Protein AF-A0ABD3X0C7-F1 (afdb_monomer_lite)

Radius of gyration: 82.73 Å; chains: 1; bounding box: 140×56×229 Å

Foldseek 3Di:
DDDDDDDDDDDDDDDYDDDDDDDDDDDDDDDDDDDDDDDDDDDDDDDDDDDDDDDDPPPPPVVVVVVVVVVVVVVVVVVVVVVVVVVVVVVVVVVVVVVVVVVVVVVVVVVVVVVVVVVVVVVVVVVVVVVVVVVVVVVVVVVVVVVVVVVVVVVVVVVVVVVVVVVVVVVVVVVVVVVVVVVVVVVVVVVVVVVVVVVVVVVVVVVVVVLVVQVVVQCVVCVVPVPPDRSNDCPPPVNVVVVVVCCVVPVLVVQQCCCCVPVVDDNVVSVVVVVVVVVVVVVVVVVVVVVVVLVVVQVVCVVVVHDRDDDDDPCDPPVVVVVVCCVVCVVCVVVVVVVCVVVPPD

Organism: Sinanodonta woodiana (NCBI:txid1069815)

Secondary structure (DSSP, 8-state):
-----------------------------------------------------S--SSSSSHHHHHHHHHHHHHHHHHHHHHHHHHHHHHHHHHHHHHHHHHHHHHHHHHHHHHHHHHHHHHHHHHHHHHHHHHHHHHHHHHHHHHHHHHHHHHHHHHHHHHHHHHHHHHHHHHHHHHHHHHHHHHHHHHHHHHHHHHHHHHHHHHHHHHHHHHHHHHHHHHTT-TTS--TT-TTSHHHHHHHHHHIIIIIHHHHHHHHHHTS---HHHHHHHHHHHHHHHHHHHHHHHHHHHHHHHHHHHHHTTPPPP-PPP--TTHHHHHHHHHHHHHHHHHHHHHHHHHHH--

Sequence (346 aa):
MGQGESFSMGKRTATEKGSDGVVPKTIKFKAQDAYFSTTDNKKDDTLEKSQLNSSRYARNDDERQYKESYEKKKECLETEVKQLKAENERMTTSSNKQSAGSVELTKDYKKKIQSLEEEAQQQKEEKHKLWTSSSYAHNDDERQCKQSLQKKKECLETEVKQLKAENERMTTSSNKQSAGSVELIKDYKKRIQSLEEEVQQQKEEKHKLWTRLSEFGALQLTYNNPNIADMSDANRPGNLVEQISELYDNEWTDAYEYLTRTEGLQDEETVKQLLNILHTIYILCMESTRKQTDDLRNAMLSYLGLPREVTPIQSSQTTRITSSLMTWLTQNISYFKKNLSSLFIN

pLDDT: mean 71.05, std 20.44, range [31.03, 96.31]

Structure (mmCIF, N/CA/C/O backbone):
data_AF-A0ABD3X0C7-F1
#
_entry.id   AF-A0ABD3X0C7-F1
#
loop_
_atom_site.group_PDB
_atom_site.id
_atom_site.type_symbol
_atom_site.label_atom_id
_atom_site.label_alt_id
_atom_site.label_comp_id
_atom_site.label_asym_id
_atom_site.label_entity_id
_atom_site.label_seq_id
_atom_site.pdbx_PDB_ins_code
_atom_site.Cartn_x
_atom_site.Cartn_y
_atom_site.Cartn_z
_atom_site.occupancy
_atom_site.B_iso_or_equiv
_atom_site.auth_seq_id
_atom_site.auth_comp_id
_atom_site.auth_asym_id
_atom_site.auth_atom_id
_atom_site.pdbx_PDB_model_num
ATOM 1 N N . MET A 1 1 ? -4.370 12.897 49.777 1.00 38.22 1 MET A N 1
ATOM 2 C CA . MET A 1 1 ? -5.464 13.871 49.562 1.00 38.22 1 MET A CA 1
ATOM 3 C C . MET A 1 1 ? -6.688 13.220 50.167 1.00 38.22 1 MET A C 1
ATOM 5 O O . MET A 1 1 ? -7.063 12.171 49.682 1.00 38.22 1 MET A O 1
ATOM 9 N N . GLY A 1 2 ? -7.206 13.582 51.326 1.00 40.03 2 GLY A N 1
ATOM 10 C CA . GLY A 1 2 ? -7.494 14.880 51.936 1.00 40.03 2 GLY A CA 1
ATOM 11 C C . GLY A 1 2 ? -8.763 14.570 52.748 1.00 40.03 2 GLY A C 1
ATOM 12 O O . GLY A 1 2 ? -9.688 13.997 52.191 1.00 40.03 2 GLY A O 1
ATOM 13 N N . GLN A 1 3 ? -8.670 14.552 54.074 1.00 38.00 3 GLN A N 1
ATOM 14 C CA . GLN A 1 3 ? -9.071 15.640 54.978 1.00 38.00 3 GLN A CA 1
ATOM 15 C C . GLN A 1 3 ? -10.530 15.540 55.451 1.00 38.00 3 GLN A C 1
ATOM 17 O O . GLN A 1 3 ? -11.415 15.198 54.677 1.00 38.00 3 GLN A O 1
ATOM 22 N N . GLY A 1 4 ? -10.729 15.923 56.719 1.00 35.78 4 GLY A N 1
ATOM 23 C CA . GLY A 1 4 ? -12.020 16.220 57.352 1.00 35.78 4 GLY A CA 1
ATOM 24 C C . GLY A 1 4 ? -12.555 15.031 58.141 1.00 35.78 4 GLY A C 1
ATOM 25 O O . GLY A 1 4 ? -13.241 14.194 57.576 1.00 35.78 4 GLY A O 1
ATOM 26 N N . GLU A 1 5 ? -12.183 14.775 59.397 1.00 38.09 5 GLU A N 1
ATOM 27 C CA . GLU A 1 5 ? -12.237 15.636 60.592 1.00 38.09 5 GLU A CA 1
ATOM 28 C C . GLU A 1 5 ? -13.591 16.302 60.864 1.00 38.09 5 GLU A C 1
ATOM 30 O O . GLU A 1 5 ? -14.195 16.899 59.977 1.00 38.09 5 GLU A O 1
ATOM 35 N N . SER A 1 6 ? -13.921 16.313 62.165 1.00 39.16 6 SER A N 1
ATOM 36 C CA . SER A 1 6 ? -14.857 17.199 62.875 1.00 39.16 6 SER A CA 1
ATOM 37 C C . SER A 1 6 ? -16.347 16.811 62.798 1.00 39.16 6 SER A C 1
ATOM 39 O O . SER A 1 6 ? -16.816 16.310 61.791 1.00 39.16 6 SER A O 1
ATOM 41 N N . PHE A 1 7 ? -17.188 16.970 63.823 1.00 32.94 7 PHE A N 1
ATOM 42 C CA . PHE A 1 7 ? -17.095 17.643 65.124 1.00 32.94 7 PHE A CA 1
ATOM 43 C C . PHE A 1 7 ? -18.311 17.148 65.950 1.00 32.94 7 PHE A C 1
ATOM 45 O O . PHE A 1 7 ? -19.398 16.991 65.409 1.00 32.94 7 PHE A O 1
ATOM 52 N N . SER A 1 8 ? -18.138 16.694 67.194 1.00 40.16 8 SER A N 1
ATOM 53 C CA . SER A 1 8 ? -18.470 17.436 68.426 1.00 40.16 8 SER A CA 1
ATOM 54 C C . SER A 1 8 ? -19.876 18.053 68.506 1.00 40.16 8 SER A C 1
ATOM 56 O O . SER A 1 8 ? -20.171 19.032 67.833 1.00 40.16 8 SER A O 1
ATOM 58 N N . MET A 1 9 ? -20.679 17.547 69.445 1.00 39.75 9 MET A N 1
ATOM 59 C CA . MET A 1 9 ? -21.350 18.280 70.537 1.00 39.75 9 MET A CA 1
ATOM 60 C C . MET A 1 9 ? -22.152 17.215 71.313 1.00 39.75 9 MET A C 1
ATOM 62 O O . MET A 1 9 ? -22.910 16.465 70.723 1.00 39.75 9 MET A O 1
ATOM 66 N N . GLY A 1 10 ? -21.995 16.975 72.611 1.00 35.22 10 GLY A N 1
ATOM 67 C CA . GLY A 1 10 ? -21.610 17.882 73.671 1.00 35.22 10 GLY A CA 1
ATOM 68 C C . GLY A 1 10 ? -22.865 18.464 74.312 1.00 35.22 10 GLY A C 1
ATOM 69 O O . GLY A 1 10 ? -23.491 19.326 73.707 1.00 35.22 10 GLY A O 1
ATOM 70 N N . LYS A 1 11 ? -23.078 18.096 75.588 1.00 36.97 11 LYS A N 1
ATOM 71 C CA . LYS A 1 11 ? -23.813 18.869 76.612 1.00 36.97 11 LYS A CA 1
ATOM 72 C C . LYS A 1 11 ? -25.348 18.789 76.483 1.00 36.97 11 LYS A C 1
ATOM 74 O O . LYS A 1 11 ? -25.876 18.675 75.397 1.00 36.97 11 LYS A O 1
ATOM 79 N N . ARG A 1 12 ? -26.154 18.864 77.538 1.00 35.22 12 ARG A N 1
ATOM 80 C CA . ARG A 1 12 ? -25.988 19.182 78.965 1.00 35.22 12 ARG A CA 1
ATOM 81 C C . ARG A 1 12 ? -27.317 18.731 79.613 1.00 35.22 12 ARG A C 1
ATOM 83 O O . ARG A 1 12 ? -28.357 18.850 78.984 1.00 35.22 12 ARG A O 1
ATOM 90 N N . THR A 1 13 ? -27.278 17.951 80.689 1.00 37.34 13 THR A N 1
ATOM 91 C CA . THR A 1 13 ? -27.502 18.377 82.086 1.00 37.34 13 THR A CA 1
ATOM 92 C C . THR A 1 13 ? -28.831 19.056 82.390 1.00 37.34 13 THR A C 1
ATOM 94 O O . THR A 1 13 ? -29.129 20.098 81.814 1.00 37.34 13 THR A O 1
ATOM 97 N N . ALA A 1 14 ? -29.379 18.590 83.516 1.00 34.12 14 ALA A N 1
ATOM 98 C CA . ALA A 1 14 ? -30.164 19.356 84.476 1.00 34.12 14 ALA A CA 1
ATOM 99 C C . ALA A 1 14 ? -31.584 19.678 83.980 1.00 34.12 14 ALA A C 1
ATOM 101 O O . ALA A 1 14 ? -31.842 19.747 82.791 1.00 34.12 14 ALA A O 1
ATOM 102 N N . THR A 1 15 ? -32.591 19.745 84.828 1.00 37.25 15 THR A N 1
ATOM 103 C CA . THR A 1 15 ? -32.655 20.417 86.124 1.00 37.25 15 THR A CA 1
ATOM 104 C C . THR A 1 15 ? -33.937 19.914 86.798 1.00 37.25 15 THR A C 1
ATOM 106 O O . THR A 1 15 ? -34.912 19.635 86.112 1.00 37.25 15 THR A O 1
ATOM 109 N N . GLU A 1 16 ? -33.888 19.672 88.111 1.00 34.38 16 GLU A N 1
ATOM 110 C CA . GLU A 1 16 ? -34.708 20.405 89.100 1.00 34.38 16 GLU A CA 1
ATOM 111 C C . GLU A 1 16 ? -36.175 19.964 89.171 1.00 34.38 16 GLU A C 1
ATOM 113 O O . GLU A 1 16 ? -36.775 19.539 88.202 1.00 34.38 16 GLU A O 1
ATOM 118 N N . LYS A 1 17 ? -36.884 20.078 90.281 1.00 33.47 17 LYS A N 1
ATOM 119 C CA . LYS A 1 17 ? -36.636 20.318 91.705 1.00 33.47 17 LYS A CA 1
ATOM 120 C C . LYS A 1 17 ? -38.024 20.126 92.310 1.00 33.47 17 LYS A C 1
ATOM 122 O O . LYS A 1 17 ? -39.008 20.478 91.674 1.00 33.47 17 LYS A O 1
ATOM 127 N N . GLY A 1 18 ? -38.038 19.718 93.572 1.00 31.89 18 GLY A N 1
ATOM 128 C CA . GLY A 1 18 ? -38.840 20.409 94.579 1.00 31.89 18 GLY A CA 1
ATOM 129 C C . GLY A 1 18 ? -40.341 20.150 94.564 1.00 31.89 18 GLY A C 1
ATOM 130 O O . GLY A 1 18 ? -41.054 20.571 93.669 1.00 31.89 18 GLY A O 1
ATOM 131 N N . SER A 1 19 ? -40.822 19.555 95.648 1.00 37.03 19 SER A N 1
ATOM 132 C CA . SER A 1 19 ? -41.441 20.300 96.759 1.00 37.03 19 SER A CA 1
ATOM 133 C C . SER A 1 19 ? -42.100 19.249 97.656 1.00 37.03 19 SER A C 1
ATOM 135 O O . SER A 1 19 ? -42.947 18.493 97.190 1.00 37.03 19 SER A O 1
ATOM 137 N N . ASP A 1 20 ? -41.588 18.979 98.856 1.00 32.19 20 ASP A N 1
ATOM 138 C CA . ASP A 1 20 ? -41.815 19.764 100.081 1.00 32.19 20 ASP A CA 1
ATOM 139 C C . ASP A 1 20 ? -43.277 20.176 100.271 1.00 32.19 20 ASP A C 1
ATOM 141 O O . ASP A 1 20 ? -43.840 20.907 99.461 1.00 32.19 20 ASP A O 1
ATOM 145 N N . GLY A 1 21 ? -43.879 19.746 101.383 1.00 32.56 21 GLY A N 1
ATOM 146 C CA . GLY A 1 21 ? -45.235 20.159 101.749 1.00 32.56 21 GLY A CA 1
ATOM 147 C C . GLY A 1 21 ? -45.980 19.109 102.566 1.00 32.56 21 GLY A C 1
ATOM 148 O O . GLY A 1 21 ? -46.810 18.397 102.028 1.00 32.56 21 GLY A O 1
ATOM 149 N N . VAL A 1 22 ? -45.592 18.853 103.815 1.00 38.03 22 VAL A N 1
ATOM 150 C CA . VAL A 1 22 ? -46.188 19.506 105.000 1.00 38.03 22 VAL A CA 1
ATOM 151 C C . VAL A 1 22 ? -47.516 18.867 105.434 1.00 38.03 22 VAL A C 1
ATOM 153 O O . VAL A 1 22 ? -48.565 19.000 104.816 1.00 38.03 22 VAL A O 1
ATOM 156 N N . VAL A 1 23 ? -47.427 18.212 106.591 1.00 50.16 23 VAL A N 1
ATOM 157 C CA . VAL A 1 23 ? -48.518 17.817 107.492 1.00 50.16 23 VAL A CA 1
ATOM 158 C C . VAL A 1 23 ? -49.313 19.053 107.952 1.00 50.16 23 VAL A C 1
ATOM 160 O O . VAL A 1 23 ? -48.704 20.067 108.292 1.00 50.16 23 VAL A O 1
ATOM 163 N N . PRO A 1 24 ? -50.645 18.953 108.105 1.00 40.50 24 PRO A N 1
ATOM 164 C CA . PRO A 1 24 ? -51.253 19.330 109.391 1.00 40.50 24 PRO A CA 1
ATOM 165 C C . PRO A 1 24 ? -52.315 18.297 109.821 1.00 40.50 24 PRO A C 1
ATOM 167 O O . PRO A 1 24 ? -53.164 17.884 109.044 1.00 40.50 24 PRO A O 1
ATOM 170 N N . LYS A 1 25 ? -52.163 17.673 110.993 1.00 35.66 25 LYS A N 1
ATOM 171 C CA . LYS A 1 25 ? -52.717 18.081 112.301 1.00 35.66 25 LYS A CA 1
ATOM 172 C C . LYS A 1 25 ? -54.249 18.057 112.401 1.00 35.66 25 LYS A C 1
ATOM 174 O O . LYS A 1 25 ? -54.943 18.776 111.695 1.00 35.66 25 LYS A O 1
ATOM 179 N N . THR A 1 26 ? -54.670 17.397 113.492 1.00 33.88 26 THR A N 1
ATOM 180 C CA . THR A 1 26 ? -55.912 17.578 114.277 1.00 33.88 26 THR A CA 1
ATOM 181 C C . THR A 1 26 ? -57.192 17.091 113.581 1.00 33.88 26 THR A C 1
ATOM 183 O O . THR A 1 26 ? -57.386 17.312 112.404 1.00 33.88 26 THR A O 1
ATOM 186 N N . ILE A 1 27 ? -58.118 16.366 114.213 1.00 39.03 27 ILE A N 1
ATOM 187 C CA . ILE A 1 27 ? -58.793 16.631 115.486 1.00 39.03 27 ILE A CA 1
ATOM 188 C C . ILE A 1 27 ? -59.348 15.290 116.024 1.00 39.03 27 ILE A C 1
ATOM 190 O O . ILE A 1 27 ? -60.131 14.632 115.347 1.00 39.03 27 ILE A O 1
ATOM 194 N N . LYS A 1 28 ? -59.001 14.895 117.256 1.00 35.34 28 LYS A N 1
ATOM 195 C CA . LYS A 1 28 ? -59.820 13.978 118.072 1.00 35.34 28 LYS A CA 1
ATOM 196 C C . LYS A 1 28 ? -60.354 14.784 119.263 1.00 35.34 28 LYS A C 1
ATOM 198 O O . LYS A 1 28 ? -59.611 15.048 120.201 1.00 35.34 28 LYS A O 1
ATOM 203 N N . PHE A 1 29 ? -61.615 15.218 119.187 1.00 32.44 29 PHE A N 1
ATOM 204 C CA . PHE A 1 29 ? -62.449 15.569 120.350 1.00 32.44 29 PHE A CA 1
ATOM 205 C C . PHE A 1 29 ? -62.876 14.235 120.998 1.00 32.44 29 PHE A C 1
ATOM 207 O O . PHE A 1 29 ? -63.266 13.322 120.279 1.00 32.44 29 PHE A O 1
ATOM 214 N N . LYS A 1 30 ? -62.528 13.953 122.260 1.00 35.91 30 LYS A N 1
ATOM 215 C CA . LYS A 1 30 ? -63.064 14.436 123.554 1.00 35.91 30 LYS A CA 1
ATOM 216 C C . LYS A 1 30 ? -64.307 13.667 124.028 1.00 35.91 30 LYS A C 1
ATOM 218 O O . LYS A 1 30 ? -65.399 13.878 123.527 1.00 35.91 30 LYS A O 1
ATOM 223 N N . ALA A 1 31 ? -64.105 12.904 125.096 1.00 34.41 31 ALA A N 1
ATOM 224 C CA . ALA A 1 31 ? -64.967 12.809 126.278 1.00 34.41 31 ALA A CA 1
ATOM 225 C C . ALA A 1 31 ? -63.957 12.603 127.429 1.00 34.41 31 ALA A C 1
ATOM 227 O O . ALA A 1 31 ? -63.165 11.671 127.354 1.00 34.41 31 ALA A O 1
ATOM 228 N N . GLN A 1 32 ? -63.673 13.504 128.376 1.00 34.31 32 GLN A N 1
ATOM 229 C CA . GLN A 1 32 ? -64.499 14.405 129.187 1.00 34.31 32 GLN A CA 1
ATOM 230 C C . GLN A 1 32 ? -65.651 13.690 129.892 1.00 34.31 32 GLN A C 1
ATOM 232 O O . GLN A 1 32 ? -66.798 13.919 129.551 1.00 34.31 32 GLN A O 1
ATOM 237 N N . ASP A 1 33 ? -65.300 12.912 130.918 1.00 33.19 33 ASP A N 1
ATOM 238 C CA . ASP A 1 33 ? -66.050 12.881 132.173 1.00 33.19 33 ASP A CA 1
ATOM 239 C C . ASP A 1 33 ? -65.121 13.402 133.267 1.00 33.19 33 ASP A C 1
ATOM 241 O O . ASP A 1 33 ? -64.014 12.899 133.474 1.00 33.19 33 ASP A O 1
ATOM 245 N N . ALA A 1 34 ? -65.537 14.490 133.900 1.00 32.34 34 ALA A N 1
ATOM 246 C CA . ALA A 1 34 ? -64.807 15.140 134.963 1.00 32.34 34 ALA A CA 1
ATOM 247 C C . ALA A 1 34 ? -65.812 15.615 136.014 1.00 32.34 34 ALA A C 1
ATOM 249 O O . ALA A 1 34 ? -66.756 16.325 135.679 1.00 32.34 34 ALA A O 1
ATOM 250 N N . TYR A 1 35 ? -65.492 15.275 137.266 1.00 31.03 35 TYR A N 1
ATOM 251 C CA . TYR A 1 35 ? -65.981 15.859 138.515 1.00 31.03 35 TYR A CA 1
ATOM 252 C C . TYR A 1 35 ? -67.452 15.567 138.900 1.00 31.03 35 TYR A C 1
ATOM 254 O O . TYR A 1 35 ? -68.313 15.403 138.056 1.00 31.03 35 TYR A O 1
ATOM 262 N N . PHE A 1 36 ? -67.830 15.458 140.175 1.00 32.25 36 PHE A N 1
ATOM 263 C CA . PHE A 1 36 ? -67.266 16.066 141.378 1.00 32.25 36 PHE A CA 1
ATOM 264 C C . PHE A 1 36 ? -67.504 15.155 142.598 1.00 32.25 36 PHE A C 1
ATOM 266 O O . PHE A 1 36 ? -68.524 14.481 142.717 1.00 32.25 36 PHE A O 1
ATOM 273 N N . SER A 1 37 ? -66.525 15.185 143.500 1.00 32.53 37 SER A N 1
ATOM 274 C CA . SER A 1 37 ? -66.618 14.827 144.918 1.00 32.53 37 SER A CA 1
ATOM 275 C C . SER A 1 37 ? -67.732 15.621 145.622 1.00 32.53 37 SER A C 1
ATOM 277 O O . SER A 1 37 ? -68.119 16.667 145.126 1.00 32.53 37 SER A O 1
ATOM 279 N N . THR A 1 38 ? -68.197 15.175 146.788 1.00 32.94 38 THR A N 1
ATOM 280 C CA . THR A 1 38 ? -68.003 15.915 148.054 1.00 32.94 38 THR A CA 1
ATOM 281 C C . THR A 1 38 ? -68.707 15.203 149.211 1.00 32.94 38 THR A C 1
ATOM 283 O O . THR A 1 38 ? -69.922 15.047 149.175 1.00 32.94 38 THR A O 1
ATOM 286 N N . THR A 1 39 ? -67.897 14.880 150.235 1.00 38.19 39 THR A N 1
ATOM 287 C CA . THR A 1 39 ? -68.119 15.119 151.684 1.00 38.19 39 THR A CA 1
ATOM 288 C C . THR A 1 39 ? -69.310 14.468 152.382 1.00 38.19 39 THR A C 1
ATOM 290 O O . THR A 1 39 ? -70.408 14.433 151.856 1.00 38.19 39 THR A O 1
ATOM 293 N N . ASP A 1 40 ? -69.282 14.145 153.665 1.00 32.03 40 ASP A N 1
ATOM 294 C CA . ASP A 1 40 ? -68.287 13.812 154.689 1.00 32.03 40 ASP A CA 1
ATOM 295 C C . ASP A 1 40 ? -69.133 13.498 155.939 1.00 32.03 40 ASP A C 1
ATOM 297 O O . ASP A 1 40 ? -70.299 13.887 156.017 1.00 32.03 40 ASP A O 1
ATOM 301 N N . ASN A 1 41 ? -68.477 12.924 156.949 1.00 34.03 41 ASN A N 1
ATOM 302 C CA . ASN A 1 41 ? -68.898 12.785 158.353 1.00 34.03 41 ASN A CA 1
ATOM 303 C C . ASN A 1 41 ? -69.923 11.676 158.654 1.00 34.03 41 ASN A C 1
ATOM 305 O O . ASN A 1 41 ? -71.005 11.656 158.092 1.00 34.03 41 ASN A O 1
ATOM 309 N N . LYS A 1 42 ? -69.710 10.688 159.534 1.00 33.78 42 LYS A N 1
ATOM 310 C CA . LYS A 1 42 ? -68.903 10.441 160.756 1.00 33.78 42 LYS A CA 1
ATOM 311 C C . LYS A 1 42 ? -69.899 10.083 161.865 1.00 33.78 42 LYS A C 1
ATOM 313 O O . LYS A 1 42 ? -70.825 10.855 162.088 1.00 33.78 42 LYS A O 1
ATOM 318 N N . LYS A 1 43 ? -69.527 9.045 162.631 1.00 34.91 43 LYS A N 1
ATOM 319 C CA . LYS A 1 43 ? -69.996 8.684 163.984 1.00 34.91 43 LYS A CA 1
ATOM 320 C C . LYS A 1 43 ? -71.409 8.114 164.046 1.00 34.91 43 LYS A C 1
ATOM 322 O O . LYS A 1 43 ? -72.269 8.507 163.279 1.00 34.91 43 LYS A O 1
ATOM 327 N N . ASP A 1 44 ? -71.768 7.270 164.988 1.00 33.31 44 ASP A N 1
ATOM 328 C CA . ASP A 1 44 ? -71.138 6.281 165.871 1.00 33.31 44 ASP A CA 1
ATOM 329 C C . ASP A 1 44 ? -72.366 5.623 166.539 1.00 33.31 44 ASP A C 1
ATOM 331 O O . ASP A 1 44 ? -73.462 6.186 166.502 1.00 33.31 44 ASP A O 1
ATOM 335 N N . ASP A 1 45 ? -72.160 4.499 167.205 1.00 35.69 45 ASP A N 1
ATOM 336 C CA . ASP A 1 45 ? -72.986 4.055 168.332 1.00 35.69 45 ASP A CA 1
ATOM 337 C C . ASP A 1 45 ? -74.393 3.420 168.133 1.00 35.69 45 ASP A C 1
ATOM 339 O O . ASP A 1 45 ? -75.406 4.039 167.830 1.00 35.69 45 ASP A O 1
ATOM 343 N N . THR A 1 46 ? -74.387 2.111 168.425 1.00 33.75 46 THR A N 1
ATOM 344 C CA . THR A 1 46 ? -75.232 1.379 169.392 1.00 33.75 46 THR A CA 1
ATOM 345 C C . THR A 1 46 ? -76.770 1.257 169.250 1.00 33.75 46 THR A C 1
ATOM 347 O O . THR A 1 46 ? -77.542 2.194 169.363 1.00 33.75 46 THR A O 1
ATOM 350 N N . LEU A 1 47 ? -77.168 -0.027 169.213 1.00 33.91 47 LEU A N 1
ATOM 351 C CA . LEU A 1 47 ? -78.238 -0.687 169.983 1.00 33.91 47 LEU A CA 1
ATOM 352 C C . LEU A 1 47 ? -79.738 -0.482 169.637 1.00 33.91 47 LEU A C 1
ATOM 354 O O . LEU A 1 47 ? -80.307 0.595 169.689 1.00 33.91 47 LEU A O 1
ATOM 358 N N . GLU A 1 48 ? -80.372 -1.646 169.447 1.00 34.00 48 GLU A N 1
ATOM 359 C CA . GLU A 1 48 ? -81.736 -2.042 169.842 1.00 34.00 48 GLU A CA 1
ATOM 360 C C . GLU A 1 48 ? -83.011 -1.483 169.173 1.00 34.00 48 GLU A C 1
ATOM 362 O O . GLU A 1 48 ? -83.516 -0.402 169.442 1.00 34.00 48 GLU A O 1
ATOM 367 N N . LYS A 1 49 ? -83.628 -2.389 168.394 1.00 37.75 49 LYS A N 1
ATOM 368 C CA . LYS A 1 49 ? -85.019 -2.882 168.508 1.00 37.75 49 LYS A CA 1
ATOM 369 C C . LYS A 1 49 ? -86.016 -1.989 169.275 1.00 37.75 49 LYS A C 1
ATOM 371 O O . LYS A 1 49 ? -86.020 -1.983 170.499 1.00 37.75 49 LYS A O 1
ATOM 376 N N . SER A 1 50 ? -87.054 -1.515 168.582 1.00 37.09 50 SER A N 1
ATOM 377 C CA . SER A 1 50 ? -88.431 -2.058 168.672 1.00 37.09 50 SER A CA 1
ATOM 378 C C . SER A 1 50 ? -89.486 -1.102 168.073 1.00 37.09 50 SER A C 1
ATOM 380 O O . SER A 1 50 ? -89.351 0.109 168.162 1.00 37.09 50 SER A O 1
ATOM 382 N N . GLN A 1 51 ? -90.547 -1.692 167.491 1.00 38.81 51 GLN A N 1
ATOM 383 C CA . GLN A 1 51 ? -91.898 -1.116 167.274 1.00 38.81 51 GLN A CA 1
ATOM 384 C C . GLN A 1 51 ? -92.009 0.010 166.215 1.00 38.81 51 GLN A C 1
ATOM 386 O O . GLN A 1 51 ? -91.745 1.167 166.488 1.00 38.81 51 GLN A O 1
ATOM 391 N N . LEU A 1 52 ? -92.361 -0.201 164.938 1.00 40.22 52 LEU A N 1
ATOM 392 C CA . LEU A 1 52 ? -93.303 -1.116 164.264 1.00 40.22 52 LEU A CA 1
ATOM 393 C C . LEU A 1 52 ? -94.790 -0.801 164.538 1.00 40.22 52 LEU A C 1
ATOM 395 O O . LEU A 1 52 ? -95.384 -1.416 165.413 1.00 40.22 52 LEU A O 1
ATOM 399 N N . ASN A 1 53 ? -95.363 0.137 163.759 1.00 43.22 53 ASN A N 1
ATOM 400 C CA . ASN A 1 53 ? -96.681 0.071 163.077 1.00 43.22 53 ASN A CA 1
ATOM 401 C C . ASN A 1 53 ? -97.361 1.448 162.907 1.00 43.22 53 ASN A C 1
ATOM 403 O O . ASN A 1 53 ? -98.063 1.889 163.810 1.00 43.22 53 ASN A O 1
ATOM 407 N N . SER A 1 54 ? -97.228 2.071 161.721 1.00 38.00 54 SER A N 1
ATOM 408 C CA . SER A 1 54 ? -98.283 2.887 161.051 1.00 38.00 54 SER A CA 1
ATOM 409 C C . SER A 1 54 ? -97.781 3.649 159.803 1.00 38.00 54 SER A C 1
ATOM 411 O O . SER A 1 54 ? -97.987 4.848 159.675 1.00 38.00 54 SER A O 1
ATOM 413 N N . SER A 1 55 ? -97.104 2.998 158.845 1.00 43.66 55 SER A N 1
ATOM 414 C CA . SER A 1 55 ? -96.768 3.648 157.555 1.00 43.66 55 SER A CA 1
ATOM 415 C C . SER A 1 55 ? -96.633 2.628 156.418 1.00 43.66 55 SER A C 1
ATOM 417 O O . SER A 1 55 ? -95.536 2.257 156.005 1.00 43.66 55 SER A O 1
ATOM 419 N N . ARG A 1 56 ? -97.771 2.082 155.962 1.00 47.53 56 ARG A N 1
ATOM 420 C CA . ARG A 1 56 ? -97.830 1.055 154.899 1.00 47.53 56 ARG A CA 1
ATOM 421 C C . ARG A 1 56 ? -98.678 1.435 153.676 1.00 47.53 56 ARG A C 1
ATOM 423 O O . ARG A 1 56 ? -98.706 0.657 152.735 1.00 47.53 56 ARG A O 1
ATOM 430 N N . TYR A 1 57 ? -99.317 2.607 153.644 1.00 45.72 57 TYR A N 1
ATOM 431 C CA . TYR A 1 57 ? -100.295 2.947 152.593 1.00 45.72 57 TYR A CA 1
ATOM 432 C C . TYR A 1 57 ? -99.900 4.092 151.638 1.00 45.72 57 TYR A C 1
ATOM 434 O O . TYR A 1 57 ? -100.689 4.423 150.765 1.00 45.72 57 TYR A O 1
ATOM 442 N N . ALA A 1 58 ? -98.684 4.648 151.721 1.00 48.97 58 ALA A N 1
ATOM 443 C CA . ALA A 1 58 ? -98.237 5.750 150.846 1.00 48.97 58 ALA A CA 1
ATOM 444 C C . ALA A 1 58 ? -97.076 5.398 149.883 1.00 48.97 58 ALA A C 1
ATOM 446 O O . ALA A 1 58 ? -96.595 6.267 149.171 1.00 48.97 58 ALA A O 1
ATOM 447 N N . ARG A 1 59 ? -96.607 4.138 149.838 1.00 47.50 59 ARG A N 1
ATOM 448 C CA . ARG A 1 59 ? -95.392 3.736 149.087 1.00 47.50 59 ARG A CA 1
ATOM 449 C C . ARG A 1 59 ? -95.640 3.176 147.673 1.00 47.50 59 ARG A C 1
ATOM 451 O O . ARG A 1 59 ? -94.679 2.910 146.970 1.00 47.50 59 ARG A O 1
ATOM 458 N N . ASN A 1 60 ? -96.896 2.987 147.257 1.00 53.09 60 ASN A N 1
ATOM 459 C CA . ASN A 1 60 ? -97.228 2.233 146.035 1.00 53.09 60 ASN A CA 1
ATOM 460 C C . ASN A 1 60 ? -97.495 3.090 144.780 1.00 53.09 60 ASN A C 1
ATOM 462 O O . ASN A 1 60 ? -97.610 2.521 143.697 1.00 53.09 60 ASN A O 1
ATOM 466 N N . ASP A 1 61 ? -97.602 4.419 144.890 1.00 53.00 61 ASP A N 1
ATOM 467 C CA . ASP A 1 61 ? -97.951 5.284 143.743 1.00 53.00 61 ASP A CA 1
ATOM 468 C C . ASP A 1 61 ? -96.706 5.827 143.008 1.00 53.00 61 ASP A C 1
ATOM 470 O O . ASP A 1 61 ? -96.657 5.843 141.776 1.00 53.00 61 ASP A O 1
ATOM 474 N N . ASP A 1 62 ? -95.631 6.130 143.744 1.00 56.03 62 ASP A N 1
ATOM 475 C CA . ASP A 1 62 ? -94.351 6.587 143.172 1.00 56.03 62 ASP A CA 1
ATOM 476 C C . ASP A 1 62 ? -93.646 5.499 142.337 1.00 56.03 62 ASP A C 1
ATOM 478 O O . ASP A 1 62 ? -92.967 5.785 141.348 1.00 56.03 62 ASP A O 1
ATOM 482 N N . GLU A 1 63 ? -93.845 4.223 142.681 1.00 56.69 63 GLU A N 1
ATOM 483 C CA . GLU A 1 63 ? -93.225 3.089 141.981 1.00 56.69 63 GLU A CA 1
ATOM 484 C C . GLU A 1 63 ? -93.853 2.840 140.592 1.00 56.69 63 GLU A C 1
ATOM 486 O O . GLU A 1 63 ? -93.219 2.264 139.704 1.00 56.69 63 GLU A O 1
ATOM 491 N N . ARG A 1 64 ? -95.083 3.325 140.357 1.00 59.06 64 ARG A N 1
ATOM 492 C CA . ARG A 1 64 ? -95.808 3.147 139.087 1.00 59.06 64 ARG A CA 1
ATOM 493 C C . ARG A 1 64 ? -95.376 4.154 138.021 1.00 59.06 64 ARG A C 1
ATOM 495 O O . ARG A 1 64 ? -95.123 3.760 136.883 1.00 59.06 64 ARG A O 1
ATOM 502 N N . GLN A 1 65 ? -95.221 5.426 138.392 1.00 58.66 65 GLN A N 1
ATOM 503 C CA . GLN A 1 65 ? -94.788 6.483 137.464 1.00 58.66 65 GLN A CA 1
ATOM 504 C C . GLN A 1 65 ? -93.332 6.310 137.013 1.00 58.66 65 GLN A C 1
ATOM 506 O O . GLN A 1 65 ? -92.995 6.581 135.857 1.00 58.66 65 GLN A O 1
ATOM 511 N N . TYR A 1 66 ? -92.470 5.797 137.896 1.00 63.53 66 TYR A N 1
ATOM 512 C CA . TYR A 1 66 ? -91.079 5.506 137.552 1.00 63.53 66 TYR A CA 1
ATOM 513 C C . TYR A 1 66 ? -90.978 4.421 136.465 1.00 63.53 66 TYR A C 1
ATOM 515 O O . TYR A 1 66 ? -90.150 4.514 135.560 1.00 63.53 66 TYR A O 1
ATOM 523 N N . LYS A 1 67 ? -91.877 3.430 136.495 1.00 68.19 67 LYS A N 1
ATOM 524 C CA . LYS A 1 67 ? -91.895 2.309 135.547 1.00 68.19 67 LYS A CA 1
ATOM 525 C C . LYS A 1 67 ? -92.352 2.719 134.141 1.00 68.19 67 LYS A C 1
ATOM 527 O O . LYS A 1 67 ? -91.724 2.331 133.164 1.00 68.19 67 LYS A O 1
ATOM 532 N N . GLU A 1 68 ? -93.381 3.559 134.022 1.00 67.75 68 GLU A N 1
ATOM 533 C CA . GLU A 1 68 ? -93.864 4.039 132.712 1.00 67.75 68 GLU A CA 1
ATOM 534 C C . GLU A 1 68 ? -92.869 4.969 131.997 1.00 67.75 68 GLU A C 1
ATOM 536 O O . GLU A 1 68 ? -92.756 4.941 130.770 1.00 67.75 68 GLU A O 1
ATOM 541 N N . SER A 1 69 ? -92.119 5.778 132.751 1.00 70.31 69 SER A N 1
ATOM 542 C CA . SER A 1 69 ? -91.067 6.644 132.201 1.00 70.31 69 SER A CA 1
ATOM 543 C C . SER A 1 69 ? -89.895 5.834 131.629 1.00 70.31 69 SER A C 1
ATOM 545 O O . SER A 1 69 ? -89.385 6.145 130.548 1.00 70.31 69 SER A O 1
ATOM 547 N N . TYR A 1 70 ? -89.506 4.750 132.312 1.00 70.56 70 TYR A N 1
ATOM 548 C CA . TYR A 1 70 ? -88.468 3.835 131.832 1.00 70.56 70 TYR A CA 1
ATOM 549 C C . TYR A 1 70 ? -88.890 3.084 130.570 1.00 70.56 70 TYR A C 1
ATOM 551 O O . TYR A 1 70 ? -88.097 2.995 129.631 1.00 70.56 70 TYR A O 1
ATOM 559 N N . GLU A 1 71 ? -90.134 2.612 130.501 1.00 71.56 71 GLU A N 1
ATOM 560 C CA . GLU A 1 71 ? -90.600 1.842 129.345 1.00 71.56 71 GLU A CA 1
ATOM 561 C C . GLU A 1 71 ? -90.713 2.709 128.079 1.00 71.56 71 GLU A C 1
ATOM 563 O O . GLU A 1 71 ? -90.254 2.293 127.017 1.00 71.56 71 GLU A O 1
ATOM 568 N N . LYS A 1 72 ? -91.170 3.966 128.191 1.00 74.94 72 LYS A N 1
ATOM 569 C CA . LYS A 1 72 ? -91.152 4.920 127.061 1.00 74.94 72 LYS A CA 1
ATOM 570 C C . LYS A 1 72 ? -89.738 5.261 126.597 1.00 74.94 72 LYS A C 1
ATOM 572 O O . LYS A 1 72 ? -89.488 5.412 125.401 1.00 74.94 72 LYS A O 1
ATOM 577 N N . LYS A 1 73 ? -88.796 5.401 127.535 1.00 73.94 73 LYS A N 1
ATOM 578 C CA . LYS A 1 73 ? -87.398 5.709 127.206 1.00 73.94 73 LYS A CA 1
ATOM 579 C C . LYS A 1 73 ? -86.699 4.521 126.544 1.00 73.94 73 LYS A C 1
ATOM 581 O O . LYS A 1 73 ? -85.903 4.720 125.630 1.00 73.94 73 LYS A O 1
ATOM 586 N N . LYS A 1 74 ? -87.044 3.301 126.954 1.00 76.88 74 LYS A N 1
ATOM 587 C CA . LYS A 1 74 ? -86.605 2.054 126.326 1.00 76.88 74 LYS A CA 1
ATOM 588 C C . LYS A 1 74 ? -87.160 1.903 124.908 1.00 76.88 74 LYS A C 1
ATOM 590 O O . LYS A 1 74 ? -86.376 1.643 124.003 1.00 76.88 74 LYS A O 1
ATOM 595 N N . GLU A 1 75 ? -88.449 2.163 124.683 1.00 75.50 75 GLU A N 1
ATOM 596 C CA . GLU A 1 75 ? -89.032 2.163 123.330 1.00 75.50 75 GLU A CA 1
ATOM 597 C C . GLU A 1 75 ? -88.374 3.204 122.413 1.00 75.50 75 GLU A C 1
ATOM 599 O O . GLU A 1 75 ? -88.022 2.895 121.275 1.00 75.50 75 GLU A O 1
ATOM 604 N N . CYS A 1 76 ? -88.136 4.421 122.915 1.00 71.88 76 CYS A N 1
ATOM 605 C CA . CYS A 1 76 ? -87.479 5.480 122.147 1.00 71.88 76 CYS A CA 1
ATOM 606 C C . CYS A 1 76 ? -86.057 5.068 121.717 1.00 71.88 76 CYS A C 1
ATOM 608 O O . CYS A 1 76 ? -85.725 5.114 120.530 1.00 71.88 76 CYS A O 1
ATOM 610 N N . LEU A 1 77 ? -85.254 4.545 122.651 1.00 73.00 77 LEU A N 1
ATOM 611 C CA . LEU A 1 77 ? -83.905 4.048 122.363 1.00 73.00 77 LEU A CA 1
ATOM 612 C C . LEU A 1 77 ? -83.911 2.834 121.421 1.00 73.00 77 LEU A C 1
ATOM 614 O O . LEU A 1 77 ? -83.041 2.718 120.560 1.00 73.00 77 LEU A O 1
ATOM 618 N N . GLU A 1 78 ? -84.894 1.938 121.525 1.00 77.50 78 GLU A N 1
ATOM 619 C CA . GLU A 1 78 ? -85.019 0.798 120.609 1.00 77.50 78 GLU A CA 1
ATOM 620 C C . GLU A 1 78 ? -85.338 1.237 119.171 1.00 77.50 78 GLU A C 1
ATOM 622 O O . GLU A 1 78 ? -84.824 0.642 118.216 1.00 77.50 78 GLU A O 1
ATOM 627 N N . THR A 1 79 ? -86.137 2.294 118.988 1.00 76.25 79 THR A N 1
ATOM 628 C CA . THR A 1 79 ? -86.403 2.856 117.653 1.00 76.25 79 THR A CA 1
ATOM 629 C C . THR A 1 79 ? -85.188 3.568 117.061 1.00 76.25 79 THR A C 1
ATOM 631 O O . THR A 1 79 ? -84.897 3.385 115.877 1.00 76.25 79 THR A O 1
ATOM 634 N N . GLU A 1 80 ? -84.424 4.290 117.879 1.00 79.31 80 GLU A N 1
ATOM 635 C CA . GLU A 1 80 ? -83.201 4.978 117.458 1.00 79.31 80 GLU A CA 1
ATOM 636 C C . GLU A 1 80 ? -82.097 3.981 117.078 1.00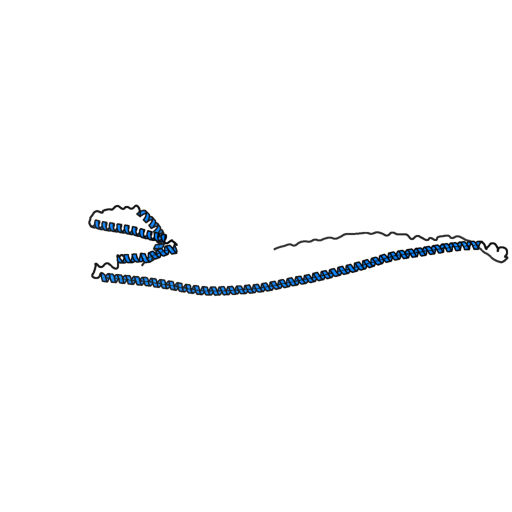 79.31 80 GLU A C 1
ATOM 638 O O . GLU A 1 80 ? -81.481 4.091 116.018 1.00 79.31 80 GLU A O 1
ATOM 643 N N . VAL A 1 81 ? -81.921 2.915 117.865 1.00 78.56 81 VAL A N 1
ATOM 644 C CA . VAL A 1 81 ? -80.990 1.825 117.533 1.00 78.56 81 VAL A CA 1
ATOM 645 C C . VAL A 1 81 ? -81.402 1.108 116.243 1.00 78.56 81 VAL A C 1
ATOM 647 O O . VAL A 1 81 ? -80.535 0.730 115.452 1.00 78.56 81 VAL A O 1
ATOM 650 N N . LYS A 1 82 ? -82.704 0.930 115.982 1.00 81.44 82 LYS A N 1
ATOM 651 C CA . LYS A 1 82 ? -83.183 0.374 114.704 1.00 81.44 82 LYS A CA 1
ATOM 652 C C . LYS A 1 82 ? -82.890 1.302 113.524 1.00 81.44 82 LYS A C 1
ATOM 654 O O . LYS A 1 82 ? -82.474 0.810 112.477 1.00 81.44 82 LYS A O 1
ATOM 659 N N . GLN A 1 83 ? -83.065 2.612 113.685 1.00 80.00 83 GLN A N 1
ATOM 660 C CA . GLN A 1 83 ? -82.758 3.586 112.634 1.00 80.00 83 GLN A CA 1
ATOM 661 C C . GLN A 1 83 ? -81.257 3.653 112.340 1.00 80.00 83 GLN A C 1
ATOM 663 O O . GLN A 1 83 ? -80.867 3.524 111.182 1.00 80.00 83 GLN A O 1
ATOM 668 N N . LEU A 1 84 ? -80.410 3.727 113.370 1.00 79.31 84 LEU A N 1
ATOM 669 C CA . LEU A 1 84 ? -78.952 3.749 113.212 1.00 79.31 84 LEU A CA 1
ATOM 670 C C . LEU A 1 84 ? -78.401 2.447 112.612 1.00 79.31 84 LEU A C 1
ATOM 672 O O . LEU A 1 84 ? -77.432 2.473 111.853 1.00 79.31 84 LEU A O 1
ATOM 676 N N . LYS A 1 85 ? -79.023 1.296 112.903 1.00 79.12 85 LYS A N 1
ATOM 677 C CA . LYS A 1 85 ? -78.693 0.030 112.227 1.00 79.12 85 LYS A CA 1
ATOM 678 C C . LYS A 1 85 ? -79.062 0.067 110.746 1.00 79.12 85 LYS A C 1
ATOM 680 O O . LYS A 1 85 ? -78.218 -0.253 109.914 1.00 79.12 85 LYS A O 1
ATOM 685 N N . ALA A 1 86 ? -80.270 0.516 110.413 1.00 77.75 86 ALA A N 1
ATOM 686 C CA . ALA A 1 86 ? -80.709 0.624 109.023 1.00 77.75 86 ALA A CA 1
ATOM 687 C C . ALA A 1 86 ? -79.869 1.637 108.218 1.00 77.75 86 ALA A C 1
ATOM 689 O O . ALA A 1 86 ? -79.583 1.419 107.040 1.00 77.75 86 ALA A O 1
ATOM 690 N N . GLU A 1 87 ? -79.440 2.735 108.841 1.00 80.00 87 GLU A N 1
ATOM 691 C CA . GLU A 1 87 ? -78.584 3.741 108.211 1.00 80.00 87 GLU A CA 1
ATOM 692 C C . GLU A 1 87 ? -77.154 3.227 107.990 1.00 80.00 87 GLU A C 1
ATOM 694 O O . GLU A 1 87 ? -76.608 3.384 106.896 1.00 80.00 87 GLU A O 1
ATOM 699 N N . ASN A 1 88 ? -76.578 2.504 108.957 1.00 73.12 88 ASN A N 1
ATOM 700 C CA . ASN A 1 88 ? -75.285 1.837 108.776 1.00 73.12 88 ASN A CA 1
ATOM 701 C C . ASN A 1 88 ? -75.325 0.750 107.689 1.00 73.12 88 ASN A C 1
ATOM 703 O O . ASN A 1 88 ? -74.388 0.625 106.897 1.00 73.12 88 ASN A O 1
ATOM 707 N N . GLU A 1 89 ? -76.413 -0.013 107.585 1.00 81.19 89 GLU A N 1
ATOM 708 C CA . GLU A 1 89 ? -76.601 -0.994 106.507 1.00 81.19 89 GLU A CA 1
ATOM 709 C C . GLU A 1 89 ? -76.713 -0.323 105.124 1.00 81.19 89 GLU A C 1
ATOM 711 O O . GLU A 1 89 ? -76.160 -0.815 104.135 1.00 81.19 89 GLU A O 1
ATOM 716 N N . ARG A 1 90 ? -77.349 0.852 105.033 1.00 79.38 90 ARG A N 1
ATOM 717 C CA . ARG A 1 90 ? -77.398 1.649 103.791 1.00 79.38 90 ARG A CA 1
ATOM 718 C C . ARG A 1 90 ? -76.041 2.250 103.417 1.00 79.38 90 ARG A C 1
ATOM 720 O O . ARG A 1 90 ? -75.658 2.223 102.247 1.00 79.38 90 ARG A O 1
ATOM 727 N N . MET A 1 91 ? -75.287 2.752 104.392 1.00 73.56 91 MET A N 1
ATOM 728 C CA . MET A 1 91 ? -73.951 3.316 104.165 1.00 73.56 91 MET A CA 1
ATOM 729 C C . MET A 1 91 ? -72.941 2.246 103.729 1.00 73.56 91 MET A C 1
ATOM 731 O O . MET A 1 91 ? -72.176 2.457 102.785 1.00 73.56 91 MET A O 1
ATOM 735 N N . THR A 1 92 ? -72.978 1.066 104.349 1.00 72.81 92 THR A N 1
ATOM 736 C CA . THR A 1 92 ? -72.106 -0.064 103.983 1.00 72.81 92 THR A CA 1
ATOM 737 C C . THR A 1 92 ? -72.430 -0.624 102.599 1.00 72.81 92 THR A C 1
ATOM 739 O O . THR A 1 92 ? -71.517 -0.900 101.822 1.00 72.81 92 THR A O 1
ATOM 742 N N . THR A 1 93 ? -73.708 -0.723 102.227 1.00 74.38 93 THR A N 1
ATOM 743 C CA . THR A 1 93 ? -74.102 -1.174 100.881 1.00 74.38 93 THR A CA 1
ATOM 744 C C . THR A 1 93 ? -73.766 -0.164 99.781 1.00 74.38 93 THR A C 1
ATOM 746 O O . THR A 1 93 ? -73.355 -0.576 98.697 1.00 74.38 93 THR A O 1
ATOM 749 N N . SER A 1 94 ? -73.882 1.143 100.035 1.00 75.25 94 SER A N 1
ATOM 750 C CA . SER A 1 94 ? -73.480 2.186 99.076 1.00 75.25 94 SER A CA 1
ATOM 751 C C . SER A 1 94 ? -71.958 2.227 98.866 1.00 75.25 94 SER A C 1
ATOM 753 O O . SER A 1 94 ? -71.485 2.202 97.728 1.00 75.25 94 SER A O 1
ATOM 755 N N . SER A 1 95 ? -71.183 2.182 99.956 1.00 69.12 95 SER A N 1
ATOM 756 C CA . SER A 1 95 ? -69.713 2.155 99.911 1.00 69.12 95 SER A CA 1
ATOM 757 C C . SER A 1 95 ? -69.175 0.889 99.228 1.00 69.12 95 SER A C 1
ATOM 759 O O . SER A 1 95 ? -68.302 0.965 98.363 1.00 69.12 95 SER A O 1
ATOM 761 N N . ASN A 1 96 ? -69.770 -0.280 99.504 1.00 70.25 96 ASN A N 1
ATOM 762 C CA . ASN A 1 96 ? -69.401 -1.525 98.821 1.00 70.25 96 ASN A CA 1
ATOM 763 C C . ASN A 1 96 ? -69.739 -1.511 97.323 1.00 70.25 96 ASN A C 1
ATOM 765 O O . ASN A 1 96 ? -68.981 -2.069 96.533 1.00 70.25 96 ASN A O 1
ATOM 769 N N . LYS A 1 97 ? -70.826 -0.850 96.901 1.00 72.88 97 LYS A N 1
ATOM 770 C CA . LYS A 1 97 ? -71.149 -0.682 95.472 1.00 72.88 97 LYS A CA 1
ATOM 771 C C . LYS A 1 97 ? -70.160 0.245 94.756 1.00 72.88 97 LYS A C 1
ATOM 773 O O . LYS A 1 97 ? -69.758 -0.060 93.637 1.00 72.88 97 LYS A O 1
ATOM 778 N N . GLN A 1 98 ? -69.734 1.336 95.397 1.00 68.25 98 GLN A N 1
ATOM 779 C CA . GLN A 1 98 ? -68.704 2.234 94.850 1.00 68.25 98 GLN A CA 1
ATOM 780 C C . GLN A 1 98 ? -67.322 1.559 94.784 1.00 68.25 98 GLN A C 1
ATOM 782 O O . GLN A 1 98 ? -66.610 1.707 93.791 1.00 68.25 98 GLN A O 1
ATOM 787 N N . SER A 1 99 ? -66.974 0.759 95.796 1.00 66.62 99 SER A N 1
ATOM 788 C CA . SER A 1 99 ? -65.760 -0.068 95.823 1.00 66.62 99 SER A CA 1
ATOM 789 C C . SER A 1 99 ? -65.755 -1.124 94.708 1.00 66.62 99 SER A C 1
ATOM 791 O O . SER A 1 99 ? -64.788 -1.216 93.955 1.00 66.62 99 SER A O 1
ATOM 793 N N . ALA A 1 100 ? -66.858 -1.857 94.520 1.00 67.38 100 ALA A N 1
ATOM 794 C CA . ALA A 1 100 ? -66.972 -2.875 93.474 1.00 67.38 100 ALA A CA 1
ATOM 795 C C . ALA A 1 100 ? -66.796 -2.290 92.060 1.00 67.38 100 ALA A C 1
ATOM 797 O O . ALA A 1 100 ? -65.997 -2.811 91.285 1.00 67.38 100 ALA A O 1
ATOM 798 N N . GLY A 1 101 ? -67.451 -1.161 91.753 1.00 67.81 101 GLY A N 1
ATOM 799 C CA . GLY A 1 101 ? -67.317 -0.496 90.450 1.00 67.81 101 GLY A CA 1
ATOM 800 C C . GLY A 1 101 ? -65.901 0.024 90.166 1.00 67.81 101 GLY A C 1
ATOM 801 O O . GLY A 1 101 ? -65.428 -0.063 89.035 1.00 67.81 101 GLY A O 1
ATOM 802 N N . SER A 1 102 ? -65.186 0.508 91.189 1.00 68.25 102 SER A N 1
ATOM 803 C CA . SER A 1 102 ? -63.783 0.925 91.054 1.00 68.25 102 SER A CA 1
ATOM 804 C C . SER A 1 102 ? -62.849 -0.269 90.820 1.00 68.25 102 SER A C 1
ATOM 806 O O . SER A 1 102 ? -61.981 -0.216 89.946 1.00 68.25 102 SER A O 1
ATOM 808 N N . VAL A 1 103 ? -63.057 -1.382 91.529 1.00 73.12 103 VAL A N 1
ATOM 809 C CA . VAL A 1 103 ? -62.270 -2.616 91.363 1.00 73.12 103 VAL A CA 1
ATOM 810 C C . VAL A 1 103 ? -62.463 -3.226 89.970 1.00 73.12 103 VAL A C 1
ATOM 812 O O . VAL A 1 103 ? -61.496 -3.686 89.359 1.00 73.12 103 VAL A O 1
ATOM 815 N N . GLU A 1 104 ? -63.683 -3.190 89.439 1.00 74.56 104 GLU A N 1
ATOM 816 C CA . GLU A 1 104 ? -64.018 -3.735 88.120 1.00 74.56 104 GLU A CA 1
ATOM 817 C C . GLU A 1 104 ? -63.396 -2.903 86.987 1.00 74.56 104 GLU A C 1
ATOM 819 O O . GLU A 1 104 ? -62.712 -3.459 86.125 1.00 74.56 104 GLU A O 1
ATOM 824 N N . LEU A 1 105 ? -63.464 -1.568 87.080 1.00 77.00 105 LEU A N 1
ATOM 825 C CA . LEU A 1 105 ? -62.758 -0.658 86.168 1.00 77.00 105 LEU A CA 1
ATOM 826 C C . LEU A 1 105 ? -61.241 -0.911 86.172 1.00 77.00 105 LEU A C 1
ATOM 828 O O . LEU A 1 105 ? -60.599 -0.973 85.125 1.00 77.00 105 LEU A O 1
ATOM 832 N N . THR A 1 106 ? -60.654 -1.093 87.360 1.00 77.38 106 THR A N 1
ATOM 833 C CA . THR A 1 106 ? -59.209 -1.328 87.515 1.00 77.38 106 THR A CA 1
ATOM 834 C C . THR A 1 106 ? -58.786 -2.660 86.883 1.00 77.38 106 THR A C 1
ATOM 836 O O . THR A 1 106 ? -57.709 -2.764 86.292 1.00 77.38 106 THR A O 1
ATOM 839 N N . LYS A 1 107 ? -59.646 -3.683 86.960 1.00 83.62 107 LYS A N 1
ATOM 840 C CA . LYS A 1 107 ? -59.429 -4.992 86.330 1.00 83.62 107 LYS A CA 1
ATOM 841 C C . LYS A 1 107 ? -59.466 -4.900 84.803 1.00 83.62 107 LYS A C 1
ATOM 843 O O . LYS A 1 107 ? -58.637 -5.532 84.147 1.00 83.62 107 LYS A O 1
ATOM 848 N N . ASP A 1 108 ? -60.366 -4.095 84.249 1.00 85.25 108 ASP A N 1
ATOM 849 C CA . ASP A 1 108 ? -60.478 -3.894 82.803 1.00 85.25 108 ASP A CA 1
ATOM 850 C C . ASP A 1 108 ? -59.313 -3.075 82.238 1.00 85.25 108 ASP A C 1
ATOM 852 O O . ASP A 1 108 ? -58.727 -3.463 81.225 1.00 85.25 108 ASP A O 1
ATOM 856 N N . TYR A 1 109 ? -58.881 -2.016 82.932 1.00 83.00 109 TYR A N 1
ATOM 857 C CA . TYR A 1 109 ? -57.667 -1.287 82.552 1.00 83.00 109 TYR A CA 1
ATOM 858 C C . TYR A 1 109 ? -56.422 -2.165 82.631 1.00 83.00 109 TYR A C 1
ATOM 860 O O . TYR A 1 109 ? -55.589 -2.116 81.729 1.00 83.00 109 TYR A O 1
ATOM 868 N N . LYS A 1 110 ? -56.311 -3.020 83.653 1.00 90.00 110 LYS A N 1
ATOM 869 C CA . LYS A 1 110 ? -55.189 -3.957 83.775 1.00 90.00 110 LYS A CA 1
ATOM 870 C C . LYS A 1 110 ? -55.141 -4.947 82.611 1.00 90.00 110 LYS A C 1
ATOM 872 O O . LYS A 1 110 ? -54.075 -5.144 82.040 1.00 90.00 110 LYS A O 1
ATOM 877 N N . LYS A 1 111 ? -56.285 -5.515 82.214 1.00 90.50 111 LYS A N 1
ATOM 878 C CA . LYS A 1 111 ? -56.372 -6.383 81.027 1.00 90.50 111 LYS A CA 1
ATOM 879 C C . LYS A 1 111 ? -56.017 -5.638 79.743 1.00 90.50 111 LYS A C 1
ATOM 881 O O . LYS A 1 111 ? -55.316 -6.187 78.902 1.00 90.50 111 LYS A O 1
ATOM 886 N N . LYS A 1 112 ? -56.476 -4.391 79.593 1.00 92.44 112 LYS A N 1
ATOM 887 C CA . LYS A 1 112 ? -56.174 -3.571 78.414 1.00 92.44 112 LYS A CA 1
ATOM 888 C C . LYS A 1 112 ? -54.683 -3.250 78.316 1.00 92.44 112 LYS A C 1
ATOM 890 O O . LYS A 1 112 ? -54.111 -3.411 77.244 1.00 92.44 112 LYS A O 1
ATOM 895 N N . ILE A 1 113 ? -54.053 -2.864 79.427 1.00 87.94 113 ILE A N 1
ATOM 896 C CA . ILE A 1 113 ? -52.601 -2.648 79.510 1.00 87.94 113 ILE A CA 1
ATOM 897 C C . ILE A 1 113 ? -51.861 -3.928 79.124 1.00 87.94 113 ILE A C 1
ATOM 899 O O . ILE A 1 113 ? -50.995 -3.877 78.264 1.00 87.94 113 ILE A O 1
ATOM 903 N N . GLN A 1 114 ? -52.273 -5.074 79.665 1.00 90.50 114 GLN A N 1
ATOM 904 C CA . GLN A 1 114 ? -51.647 -6.360 79.365 1.00 90.50 114 GLN A CA 1
ATOM 905 C C . GLN A 1 114 ? -51.770 -6.736 77.877 1.00 90.50 114 GLN A C 1
ATOM 907 O O . GLN A 1 114 ? -50.782 -7.120 77.262 1.00 90.50 114 GLN A O 1
ATOM 912 N N . SER A 1 115 ? -52.939 -6.526 77.256 1.00 89.56 115 SER A N 1
ATOM 913 C CA . SER A 1 115 ? -53.109 -6.759 75.811 1.00 89.56 115 SER A CA 1
ATOM 914 C C . SER A 1 115 ? -52.273 -5.810 74.946 1.00 89.56 115 SER A C 1
ATOM 916 O O . SER A 1 115 ? -51.729 -6.221 73.927 1.00 89.56 115 SER A O 1
ATOM 918 N N . LEU A 1 116 ? -52.130 -4.546 75.363 1.00 90.12 116 LEU A N 1
ATOM 919 C CA . LEU A 1 116 ? -51.325 -3.554 74.647 1.00 90.12 116 LEU A CA 1
ATOM 920 C C . LEU A 1 116 ? -49.825 -3.833 74.794 1.00 90.12 116 LEU A C 1
ATOM 922 O O . LEU A 1 116 ? -49.059 -3.604 73.861 1.00 90.12 116 LEU A O 1
ATOM 926 N N . GLU A 1 117 ? -49.397 -4.334 75.954 1.00 90.19 117 GLU A N 1
ATOM 927 C CA . GLU A 1 117 ? -48.026 -4.794 76.184 1.00 90.19 117 GLU A CA 1
ATOM 928 C C . GLU A 1 117 ? -47.701 -6.014 75.315 1.00 90.19 117 GLU A C 1
ATOM 930 O O . GLU A 1 117 ? -46.637 -6.054 74.695 1.00 90.19 117 GLU A O 1
ATOM 935 N N . GLU A 1 118 ? -48.628 -6.968 75.204 1.00 91.81 118 GLU A N 1
ATOM 936 C CA . GLU A 1 118 ? -48.498 -8.133 74.324 1.00 91.81 118 GLU A CA 1
ATOM 937 C C . GLU A 1 118 ? -48.447 -7.731 72.840 1.00 91.81 118 GLU A C 1
ATOM 939 O O . GLU A 1 118 ? -47.559 -8.191 72.122 1.00 91.81 118 GLU A O 1
ATOM 944 N N . GLU A 1 119 ? -49.309 -6.817 72.378 1.00 90.38 119 GLU A N 1
ATOM 945 C CA . GLU A 1 119 ? -49.255 -6.276 71.009 1.00 90.38 119 GLU A CA 1
ATOM 946 C C . GLU A 1 119 ? -47.940 -5.534 70.731 1.00 90.38 119 GLU A C 1
ATOM 948 O O . GLU A 1 119 ? -47.315 -5.732 69.686 1.00 90.38 119 GLU A O 1
ATOM 953 N N . ALA A 1 120 ? -47.470 -4.706 71.667 1.00 88.31 120 ALA A N 1
ATOM 954 C CA . ALA A 1 120 ? -46.204 -3.993 71.519 1.00 88.31 120 ALA A CA 1
ATOM 955 C C . ALA A 1 120 ? -45.005 -4.956 71.467 1.00 88.31 120 ALA A C 1
ATOM 957 O O . ALA A 1 120 ? -44.033 -4.703 70.747 1.00 88.31 120 ALA A O 1
ATOM 958 N N . GLN A 1 121 ? -45.063 -6.062 72.212 1.00 90.25 121 GLN A N 1
ATOM 959 C CA . GLN A 1 121 ? -44.047 -7.110 72.185 1.00 90.25 121 GLN A CA 1
ATOM 960 C C . GLN A 1 121 ? -44.075 -7.879 70.858 1.00 90.25 121 GLN A C 1
ATOM 962 O O . GLN A 1 121 ? -43.026 -8.056 70.236 1.00 90.25 121 GLN A O 1
ATOM 967 N N . GLN A 1 122 ? -45.262 -8.250 70.372 1.00 90.50 122 GLN A N 1
ATOM 968 C CA . GLN A 1 122 ? -45.427 -8.906 69.073 1.00 90.50 122 GLN A CA 1
ATOM 969 C C . GLN A 1 122 ? -44.913 -8.028 67.930 1.00 90.50 122 GLN A C 1
ATOM 971 O O . GLN A 1 122 ? -44.127 -8.495 67.111 1.00 90.50 122 GLN A O 1
ATOM 976 N N . GLN A 1 123 ? -45.241 -6.734 67.922 1.00 88.12 123 GLN A N 1
ATOM 977 C CA . GLN A 1 123 ? -44.733 -5.807 66.908 1.00 88.12 123 GLN A CA 1
ATOM 978 C C . GLN A 1 123 ? -43.208 -5.659 66.956 1.00 88.12 123 GLN A C 1
ATOM 980 O O . GLN A 1 123 ? -42.562 -5.539 65.912 1.00 88.12 123 GLN A O 1
ATOM 985 N N . LYS A 1 124 ? -42.598 -5.680 68.150 1.00 87.38 124 LYS A N 1
ATOM 986 C CA . LYS A 1 124 ? -41.132 -5.685 68.282 1.00 87.38 124 LYS A CA 1
ATOM 987 C C . LYS A 1 124 ? -40.524 -6.955 67.699 1.00 87.38 124 LYS A C 1
ATOM 989 O O . LYS A 1 124 ? -39.532 -6.862 66.977 1.00 87.38 124 LYS A O 1
ATOM 994 N N . GLU A 1 125 ? -41.105 -8.116 67.982 1.00 89.94 125 GLU A N 1
ATOM 995 C CA . GLU A 1 125 ? -40.635 -9.397 67.453 1.00 89.94 125 GLU A CA 1
ATOM 996 C C . GLU A 1 125 ? -40.819 -9.504 65.939 1.00 89.94 125 GLU A C 1
ATOM 998 O O . GLU A 1 125 ? -39.901 -9.938 65.245 1.00 89.94 125 GLU A O 1
ATOM 1003 N N . GLU A 1 126 ? -41.959 -9.072 65.402 1.00 90.56 126 GLU A N 1
ATOM 1004 C CA . GLU A 1 126 ? -42.208 -9.017 63.961 1.00 90.56 126 GLU A CA 1
ATOM 1005 C C . GLU A 1 126 ? -41.233 -8.074 63.268 1.00 90.56 126 GLU A C 1
ATOM 1007 O O . GLU A 1 126 ? -40.580 -8.463 62.301 1.00 90.56 126 GLU A O 1
ATOM 1012 N N . LYS A 1 127 ? -41.051 -6.862 63.801 1.00 89.00 127 LYS A N 1
ATOM 1013 C CA . LYS A 1 127 ? -40.087 -5.900 63.262 1.00 89.00 127 LYS A CA 1
ATOM 1014 C C . LYS A 1 127 ? -38.660 -6.443 63.312 1.00 89.00 127 LYS A C 1
ATOM 1016 O O . LYS A 1 127 ? -37.911 -6.253 62.356 1.00 89.00 127 LYS A O 1
ATOM 1021 N N . HIS A 1 128 ? -38.290 -7.138 64.388 1.00 88.56 128 HIS A N 1
ATOM 1022 C CA . HIS A 1 128 ? -36.994 -7.802 64.493 1.00 88.56 128 HIS A CA 1
ATOM 1023 C C . HIS A 1 128 ? -36.853 -8.903 63.435 1.00 88.56 128 HIS A C 1
ATOM 1025 O O . HIS A 1 128 ? -35.888 -8.887 62.680 1.00 88.56 128 HIS A O 1
ATOM 1031 N N . LYS A 1 129 ? -37.838 -9.800 63.291 1.00 91.19 129 LYS A N 1
ATOM 1032 C CA . LYS A 1 129 ? -37.849 -10.852 62.254 1.00 91.19 129 LYS A CA 1
ATOM 1033 C C . LYS A 1 129 ? -37.730 -10.276 60.841 1.00 91.19 129 LYS A C 1
ATOM 1035 O O . LYS A 1 129 ? -36.997 -10.824 60.017 1.00 91.19 129 LYS A O 1
ATOM 1040 N N . LEU A 1 130 ? -38.418 -9.170 60.568 1.00 88.75 130 LEU A N 1
ATOM 1041 C CA . LEU A 1 130 ? -38.429 -8.510 59.263 1.00 88.75 130 LEU A CA 1
ATOM 1042 C C . LEU A 1 130 ? -37.082 -7.836 58.968 1.00 88.75 130 LEU A C 1
ATOM 1044 O O . LEU A 1 130 ? -36.542 -7.989 57.874 1.00 88.75 130 LEU A O 1
ATOM 1048 N N . TRP A 1 131 ? -36.490 -7.172 59.966 1.00 88.69 131 TRP A N 1
ATOM 1049 C CA . TRP A 1 131 ? -35.141 -6.612 59.870 1.00 88.69 131 TRP A CA 1
ATOM 1050 C C . TRP A 1 131 ? -34.082 -7.701 59.661 1.00 88.69 131 TRP A C 1
ATOM 1052 O O . TRP A 1 131 ? -33.246 -7.583 58.768 1.00 88.69 131 TRP A O 1
ATOM 1062 N N . THR A 1 132 ? -34.157 -8.794 60.422 1.00 86.88 132 THR A N 1
ATOM 1063 C CA . THR A 1 132 ? -33.258 -9.944 60.294 1.00 86.88 132 THR A CA 1
ATOM 1064 C C . THR A 1 132 ? -33.364 -10.581 58.905 1.00 86.88 132 THR A C 1
ATOM 1066 O O . THR A 1 132 ? -32.348 -10.774 58.243 1.00 86.88 132 THR A O 1
ATOM 1069 N N . SER A 1 133 ? -34.581 -10.835 58.416 1.00 86.94 133 SER A N 1
ATOM 1070 C CA . SER A 1 133 ? -34.805 -11.423 57.085 1.00 86.94 133 SER A CA 1
ATOM 1071 C C . SER A 1 133 ? -34.309 -10.511 55.959 1.00 86.94 133 SER A C 1
ATOM 1073 O O . SER A 1 133 ? -33.659 -10.982 55.029 1.00 86.94 133 SER A O 1
ATOM 1075 N N . SER A 1 134 ? -34.551 -9.201 56.070 1.00 86.06 134 SER A N 1
ATOM 1076 C CA . SER A 1 134 ? -34.068 -8.201 55.110 1.00 86.06 134 SER A CA 1
ATOM 1077 C C . SER A 1 134 ? -32.538 -8.094 55.103 1.00 86.06 134 SER A C 1
ATOM 1079 O O . SER A 1 134 ? -31.921 -8.064 54.041 1.00 86.06 134 SER A O 1
ATOM 1081 N N . SER A 1 135 ? -31.900 -8.126 56.277 1.00 85.69 135 SER A N 1
ATOM 1082 C CA . SER A 1 135 ? -30.439 -8.119 56.391 1.00 85.69 135 SER A CA 1
ATOM 1083 C C . SER A 1 135 ? -29.805 -9.356 55.747 1.00 85.69 135 SER A C 1
ATOM 1085 O O . SER A 1 135 ? -28.832 -9.225 55.006 1.00 85.69 135 SER A O 1
ATOM 1087 N N . TYR A 1 136 ? -30.357 -10.553 55.969 1.00 75.56 136 TYR A N 1
ATOM 1088 C CA . TYR A 1 136 ? -29.855 -11.767 55.319 1.00 75.56 136 TYR A CA 1
ATOM 1089 C C . TYR A 1 136 ? -30.072 -11.755 53.803 1.00 75.56 136 TYR A C 1
ATOM 1091 O O . TYR A 1 136 ? -29.150 -12.111 53.073 1.00 75.56 136 TYR A O 1
ATOM 1099 N N . ALA A 1 137 ? -31.234 -11.292 53.330 1.00 78.00 137 ALA A N 1
ATOM 1100 C CA . ALA A 1 137 ? -31.509 -11.156 51.900 1.00 78.00 137 ALA A CA 1
ATOM 1101 C C . ALA A 1 137 ? -30.523 -10.190 51.221 1.00 78.00 137 ALA A C 1
ATOM 1103 O O . ALA A 1 137 ? -29.915 -10.535 50.212 1.00 78.00 137 ALA A O 1
ATOM 1104 N N . HIS A 1 138 ? -30.277 -9.021 51.824 1.00 74.06 138 HIS A N 1
ATOM 1105 C CA . HIS A 1 138 ? -29.370 -8.025 51.255 1.00 74.06 138 HIS A CA 1
ATOM 1106 C C . HIS A 1 138 ? -27.918 -8.522 51.183 1.00 74.06 138 HIS A C 1
ATOM 1108 O O . HIS A 1 138 ? -27.232 -8.307 50.184 1.00 74.06 138 HIS A O 1
ATOM 1114 N N . ASN A 1 139 ? -27.466 -9.242 52.214 1.00 82.44 139 ASN A N 1
ATOM 1115 C CA . ASN A 1 139 ? -26.131 -9.837 52.240 1.00 82.44 139 ASN A CA 1
ATOM 1116 C C . ASN A 1 139 ? -25.961 -10.952 51.195 1.00 82.44 139 ASN A C 1
ATOM 1118 O O . ASN A 1 139 ? -24.877 -11.088 50.621 1.00 82.44 139 ASN A O 1
ATOM 1122 N N . ASP A 1 140 ? -26.993 -11.764 50.947 1.00 83.25 140 ASP A N 1
ATOM 1123 C CA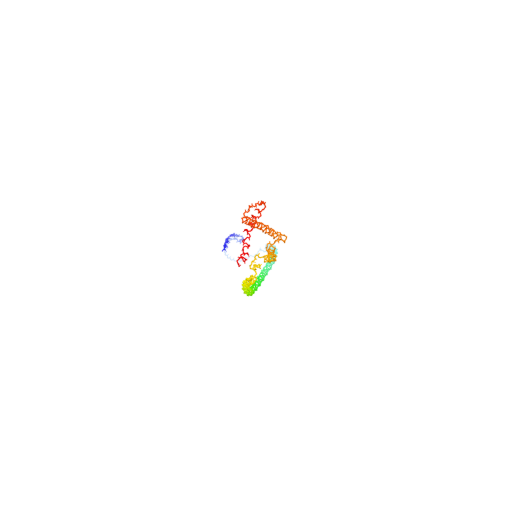 . ASP A 1 140 ? -26.897 -12.854 49.973 1.00 83.25 140 ASP A CA 1
ATOM 1124 C C . ASP A 1 140 ? -26.953 -12.328 48.528 1.00 83.25 140 ASP A C 1
ATOM 1126 O O . ASP A 1 140 ? -26.155 -12.770 47.700 1.00 83.25 140 ASP A O 1
ATOM 1130 N N . ASP A 1 141 ? -27.761 -11.299 48.249 1.00 86.25 141 ASP A N 1
ATOM 1131 C CA . ASP A 1 141 ? -27.753 -10.583 46.964 1.00 86.25 141 ASP A CA 1
ATOM 1132 C C . ASP A 1 141 ? -26.392 -9.920 46.690 1.00 86.25 141 ASP A C 1
ATOM 1134 O O . ASP A 1 141 ? -25.825 -10.051 45.598 1.00 86.25 141 ASP A O 1
ATOM 1138 N N . GLU A 1 142 ? -25.811 -9.249 47.693 1.00 86.62 142 GLU A N 1
ATOM 1139 C CA . GLU A 1 142 ? -24.484 -8.636 47.580 1.00 86.62 142 GLU A CA 1
ATOM 1140 C C . GLU A 1 142 ? -23.401 -9.697 47.321 1.00 86.62 142 GLU A C 1
ATOM 1142 O O . GLU A 1 142 ? -22.507 -9.506 46.486 1.00 86.62 142 GLU A O 1
ATOM 1147 N N . ARG A 1 143 ? -23.495 -10.852 47.992 1.00 89.62 143 ARG A N 1
ATOM 1148 C CA . ARG A 1 143 ? -22.577 -11.979 47.797 1.00 89.62 143 ARG A CA 1
ATOM 1149 C C . ARG A 1 143 ? -22.695 -12.568 46.393 1.00 89.62 143 ARG A C 1
ATOM 1151 O O . ARG A 1 143 ? -21.668 -12.791 45.748 1.00 89.62 143 ARG A O 1
ATOM 1158 N N . GLN A 1 144 ? -23.912 -12.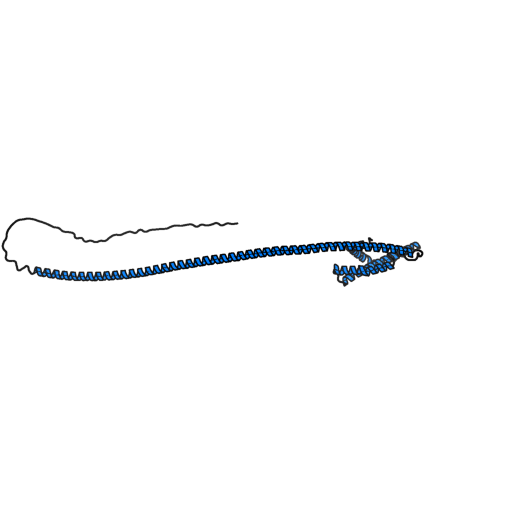795 45.904 1.00 90.25 144 GLN A N 1
ATOM 1159 C CA . GLN A 1 144 ? -24.152 -13.318 44.559 1.00 90.25 144 GLN A CA 1
ATOM 1160 C C . GLN A 1 144 ? -23.661 -12.343 43.480 1.00 90.25 144 GLN A C 1
ATOM 1162 O O . GLN A 1 144 ? -22.990 -12.758 42.530 1.00 90.25 144 GLN A O 1
ATOM 1167 N N . CYS A 1 145 ? -23.897 -11.039 43.660 1.00 90.44 145 CYS A N 1
ATOM 1168 C CA . CYS A 1 145 ? -23.406 -9.998 42.758 1.00 90.44 145 CYS A CA 1
ATOM 1169 C C . CYS A 1 145 ? -21.868 -9.980 42.689 1.00 90.44 145 CYS A C 1
ATOM 1171 O O . CYS A 1 145 ? -21.293 -10.015 41.596 1.00 90.44 145 CYS A O 1
ATOM 1173 N N . LYS A 1 146 ? -21.182 -10.036 43.841 1.00 92.12 146 LYS A N 1
ATOM 1174 C CA . LYS A 1 146 ? -19.710 -10.110 43.907 1.00 92.12 146 LYS A CA 1
ATOM 1175 C C . LYS A 1 146 ? -19.155 -11.364 43.231 1.00 92.12 146 LYS A C 1
ATOM 1177 O O . LYS A 1 146 ? -18.182 -11.274 42.486 1.00 92.12 146 LYS A O 1
ATOM 1182 N N . GLN A 1 147 ? -19.778 -12.524 43.441 1.00 92.75 147 GLN A N 1
ATOM 1183 C CA . GLN A 1 147 ? -19.358 -13.773 42.794 1.00 92.75 147 GLN A CA 1
ATOM 1184 C C . GLN A 1 147 ? -19.542 -13.731 41.272 1.00 92.75 147 GLN A C 1
ATOM 1186 O O . GLN A 1 147 ? -18.676 -14.202 40.535 1.00 92.75 147 GLN A O 1
ATOM 1191 N N . SER A 1 148 ? -20.646 -13.155 40.791 1.00 93.00 148 SER A N 1
ATOM 1192 C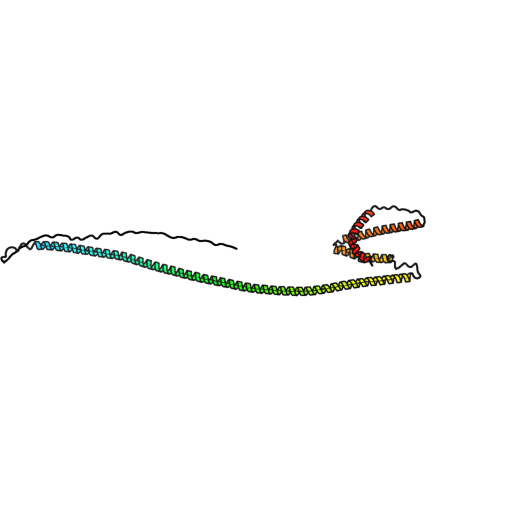 CA . SER A 1 148 ? -20.901 -12.987 39.357 1.00 93.00 148 SER A CA 1
ATOM 1193 C C . SER A 1 148 ? -19.874 -12.055 38.704 1.00 93.00 148 SER A C 1
ATOM 1195 O O . SER A 1 148 ? -19.292 -12.390 37.670 1.00 93.00 148 SER A O 1
ATOM 1197 N N . LEU A 1 149 ? -19.569 -10.925 39.353 1.00 92.25 149 LEU A N 1
ATOM 1198 C CA . LEU A 1 149 ? -18.530 -9.991 38.910 1.00 92.25 149 LEU A CA 1
ATOM 1199 C C . LEU A 1 149 ? -17.144 -10.641 38.864 1.00 92.25 149 LEU A C 1
ATOM 1201 O O . LEU A 1 149 ? -16.421 -10.455 37.887 1.00 92.25 149 LEU A O 1
ATOM 1205 N N . GLN A 1 150 ? -16.793 -11.434 39.876 1.00 93.62 150 GLN A N 1
ATOM 1206 C CA . GLN A 1 150 ? -15.512 -12.135 39.930 1.00 93.62 150 GLN A CA 1
ATOM 1207 C C . GLN A 1 150 ? -15.369 -13.143 38.780 1.00 93.62 150 GLN A C 1
ATOM 1209 O O . GLN A 1 150 ? -14.375 -13.110 38.059 1.00 93.62 150 GLN A O 1
ATOM 1214 N N . LYS A 1 151 ? -16.399 -13.962 38.529 1.00 95.12 151 LYS A N 1
ATOM 1215 C CA . LYS A 1 151 ? -16.417 -14.891 37.385 1.00 95.12 151 LYS A CA 1
ATOM 1216 C C . LYS A 1 151 ? -16.298 -14.159 36.050 1.00 95.12 151 LYS A C 1
ATOM 1218 O O . LYS A 1 151 ? -15.592 -14.610 35.152 1.00 95.12 151 LYS A O 1
ATOM 1223 N N . LYS A 1 152 ? -16.978 -13.017 35.910 1.00 95.12 152 LYS A N 1
ATOM 1224 C CA . LYS A 1 152 ? -16.920 -12.206 34.689 1.00 95.12 152 LYS A CA 1
ATOM 1225 C C . LYS A 1 152 ? -15.534 -11.600 34.477 1.00 95.12 152 LYS A C 1
ATOM 1227 O O . LYS A 1 152 ? -15.051 -11.590 33.351 1.00 95.12 152 LYS A O 1
ATOM 1232 N N . LYS A 1 153 ? -14.876 -11.152 35.549 1.00 94.81 153 LYS A N 1
ATOM 1233 C CA . LYS A 1 153 ? -13.491 -10.672 35.513 1.00 94.81 153 LYS A CA 1
ATOM 1234 C C . LYS A 1 153 ? -12.526 -11.776 35.078 1.00 94.81 153 LYS A C 1
ATOM 1236 O O . LYS A 1 153 ? -11.737 -11.549 34.171 1.00 94.81 153 LYS A O 1
ATOM 1241 N N . GLU A 1 154 ? -12.633 -12.967 35.661 1.00 94.44 154 GLU A N 1
ATOM 1242 C CA . GLU A 1 154 ? -11.802 -14.122 35.291 1.00 94.44 154 GLU A CA 1
ATOM 1243 C C . GLU A 1 154 ? -12.012 -14.524 33.824 1.00 94.44 154 GLU A C 1
ATOM 1245 O O . GLU A 1 154 ? -11.048 -14.747 33.093 1.00 94.44 154 GLU A O 1
ATOM 1250 N N . CYS A 1 155 ? -13.264 -14.536 33.355 1.00 93.56 155 CYS A N 1
ATOM 1251 C CA . CYS A 1 155 ? -13.585 -14.810 31.955 1.00 93.56 155 CYS A CA 1
ATOM 1252 C C . CYS A 1 155 ? -12.942 -13.776 31.011 1.00 93.56 155 CYS A C 1
ATOM 1254 O O . CYS A 1 155 ? -12.240 -14.159 30.073 1.00 93.56 155 CYS A O 1
ATOM 1256 N N . LEU A 1 156 ? -13.076 -12.481 31.314 1.00 94.50 156 LEU A N 1
ATOM 1257 C CA . LEU A 1 156 ? -12.451 -11.408 30.533 1.00 94.50 156 LEU A CA 1
ATOM 1258 C C . LEU A 1 156 ? -10.917 -11.481 30.556 1.00 94.50 156 LEU A C 1
ATOM 1260 O O . LEU A 1 156 ? -10.273 -11.245 29.537 1.00 94.50 156 LEU A O 1
ATOM 1264 N N . GLU A 1 157 ? -10.304 -11.840 31.685 1.00 95.50 157 GLU A N 1
ATOM 1265 C CA . GLU A 1 157 ? -8.850 -12.020 31.774 1.00 95.50 157 GLU A CA 1
ATOM 1266 C C . GLU A 1 157 ? -8.363 -13.170 30.881 1.00 95.50 157 GLU A C 1
ATOM 1268 O O . GLU A 1 157 ? -7.335 -13.038 30.206 1.00 95.50 157 GLU A O 1
ATOM 1273 N N . THR A 1 158 ? -9.110 -14.278 30.821 1.00 94.75 158 THR A N 1
ATOM 1274 C CA . THR A 1 158 ? -8.782 -15.386 29.911 1.00 94.75 158 THR A CA 1
ATOM 1275 C C . THR A 1 158 ? -8.939 -15.000 28.444 1.00 94.75 158 THR A C 1
ATOM 1277 O O . THR A 1 158 ? -8.064 -15.330 27.644 1.00 94.75 158 THR A O 1
ATOM 1280 N N . GLU A 1 159 ? -9.983 -14.247 28.097 1.00 95.56 159 GLU A N 1
ATOM 1281 C CA . GLU A 1 159 ? -10.225 -13.759 26.737 1.00 95.56 159 GLU A CA 1
ATOM 1282 C C . GLU A 1 159 ? -9.125 -12.791 26.289 1.00 95.56 159 GLU A C 1
ATOM 1284 O O . GLU A 1 159 ? -8.529 -12.965 25.228 1.00 95.56 159 GLU A O 1
ATOM 1289 N N . VAL A 1 160 ? -8.744 -11.835 27.141 1.00 95.00 160 VAL A N 1
ATOM 1290 C CA . VAL A 1 160 ? -7.624 -10.922 26.866 1.00 95.00 160 VAL A CA 1
ATOM 1291 C C . VAL A 1 160 ? -6.322 -11.693 26.656 1.00 95.00 160 VAL A C 1
ATOM 1293 O O . VAL A 1 160 ? -5.531 -11.344 25.778 1.00 95.00 160 VAL A O 1
ATOM 1296 N N . LYS A 1 161 ? -6.073 -12.749 27.437 1.00 96.31 161 LYS A N 1
ATOM 1297 C CA . LYS A 1 161 ? -4.881 -13.590 27.268 1.00 96.31 161 LYS A CA 1
ATOM 1298 C C . LYS A 1 161 ? -4.906 -14.353 25.940 1.00 96.31 161 LYS A C 1
ATOM 1300 O O . LYS A 1 161 ? -3.866 -14.453 25.292 1.00 96.31 161 LYS A O 1
ATOM 1305 N N . GLN A 1 162 ? -6.069 -14.858 25.529 1.00 95.69 162 GLN A N 1
ATOM 1306 C CA . GLN A 1 162 ? -6.247 -15.528 24.240 1.00 95.69 162 GLN A CA 1
ATOM 1307 C C . GLN A 1 162 ? -6.035 -14.561 23.073 1.00 95.69 162 GLN A C 1
ATOM 1309 O O . GLN A 1 162 ? -5.209 -14.845 22.211 1.00 95.69 162 GLN A O 1
ATOM 1314 N N . LEU A 1 163 ? -6.675 -13.389 23.101 1.00 95.06 163 LEU A N 1
ATOM 1315 C CA . LEU A 1 163 ? -6.532 -12.362 22.065 1.00 95.06 163 LEU A CA 1
ATOM 1316 C C . LEU A 1 163 ? -5.089 -11.858 21.939 1.00 95.06 163 LEU A C 1
ATOM 1318 O O . LEU A 1 163 ? -4.605 -11.616 20.835 1.00 95.06 163 LEU A O 1
ATOM 1322 N N . LYS A 1 164 ? -4.363 -11.727 23.057 1.00 95.50 164 LYS A N 1
ATOM 1323 C CA . LYS A 1 164 ? -2.929 -11.395 23.030 1.00 95.50 164 LYS A CA 1
ATOM 1324 C C . LYS A 1 164 ? -2.106 -12.486 22.348 1.00 95.50 164 LYS A C 1
ATOM 1326 O O . LYS A 1 164 ? -1.326 -12.176 21.453 1.00 95.50 164 LYS A O 1
ATOM 1331 N N . ALA A 1 165 ? -2.316 -13.749 22.719 1.00 94.75 165 ALA A N 1
ATOM 1332 C CA . ALA A 1 165 ? -1.608 -14.872 22.108 1.00 94.75 165 ALA A CA 1
ATOM 1333 C C . ALA A 1 165 ? -1.943 -15.028 20.612 1.00 94.75 165 ALA A C 1
ATOM 1335 O O . ALA A 1 165 ? -1.074 -15.369 19.810 1.00 94.75 165 ALA A O 1
ATOM 1336 N N . GLU A 1 166 ? -3.190 -14.769 20.219 1.00 95.06 166 GLU A N 1
ATOM 1337 C CA . GLU A 1 166 ? -3.618 -14.781 18.821 1.00 95.06 166 GLU A CA 1
ATOM 1338 C C . GLU A 1 166 ? -2.964 -13.652 18.017 1.00 95.06 166 GLU A C 1
ATOM 1340 O O . GLU A 1 166 ? -2.397 -13.912 16.955 1.00 95.06 166 GLU A O 1
ATOM 1345 N N . ASN A 1 16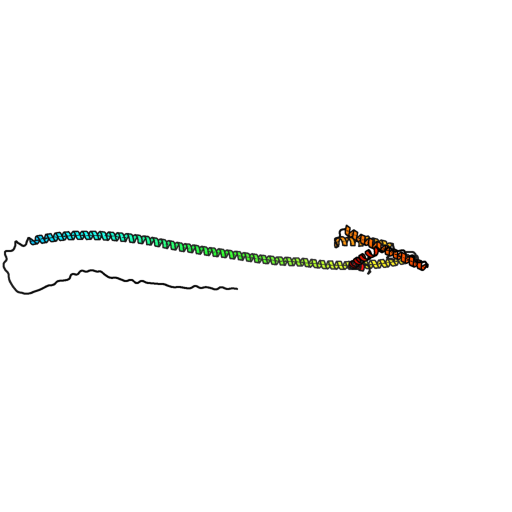7 ? -2.926 -12.430 18.554 1.00 87.88 167 ASN A N 1
ATOM 1346 C CA . ASN A 1 167 ? -2.214 -11.314 17.931 1.00 87.88 167 ASN A CA 1
ATOM 1347 C C . ASN A 1 167 ? -0.709 -11.587 17.782 1.00 87.88 167 ASN A C 1
ATOM 1349 O O . ASN A 1 167 ? -0.125 -11.296 16.738 1.00 87.88 167 ASN A O 1
ATOM 1353 N N . GLU A 1 168 ? -0.063 -12.190 18.781 1.00 93.25 168 GLU A N 1
ATOM 1354 C CA . GLU A 1 168 ? 1.348 -12.594 18.691 1.00 93.25 168 GLU A CA 1
ATOM 1355 C C . GLU A 1 168 ? 1.576 -13.656 17.602 1.00 93.25 168 GLU A C 1
ATOM 1357 O O . GLU A 1 168 ? 2.548 -13.587 16.844 1.00 93.25 168 GLU A O 1
ATOM 1362 N N . ARG A 1 169 ? 0.660 -14.621 17.452 1.00 92.62 169 ARG A N 1
ATOM 1363 C CA . ARG A 1 169 ? 0.726 -15.621 16.372 1.00 92.62 169 ARG A CA 1
ATOM 1364 C C . ARG A 1 169 ? 0.541 -14.987 14.996 1.00 92.62 169 ARG A C 1
ATOM 1366 O O . ARG A 1 169 ? 1.320 -15.282 14.088 1.00 92.62 169 ARG A O 1
ATOM 1373 N N . MET A 1 170 ? -0.446 -14.105 14.854 1.00 89.62 170 MET A N 1
ATOM 1374 C CA . MET A 1 170 ? -0.737 -13.399 13.604 1.00 89.62 170 MET A CA 1
ATOM 1375 C C . MET A 1 170 ? 0.431 -12.509 13.177 1.00 89.62 170 MET A C 1
ATOM 1377 O O . MET A 1 170 ? 0.883 -12.592 12.036 1.00 89.62 170 MET A O 1
ATOM 1381 N N . THR A 1 171 ? 0.990 -11.725 14.101 1.00 89.44 171 THR A N 1
ATOM 1382 C CA . THR A 1 171 ? 2.160 -10.872 13.830 1.00 89.44 171 THR A CA 1
ATOM 1383 C C . THR A 1 171 ? 3.394 -11.694 13.465 1.00 89.44 171 THR A C 1
ATOM 1385 O O . THR A 1 171 ? 4.084 -11.368 12.500 1.00 89.44 171 THR A O 1
ATOM 1388 N N . THR A 1 172 ? 3.644 -12.812 14.151 1.00 88.81 172 THR A N 1
ATOM 1389 C CA . THR A 1 172 ? 4.770 -13.702 13.828 1.00 88.81 172 THR A CA 1
ATOM 1390 C C . THR A 1 172 ? 4.610 -14.351 12.450 1.00 88.81 172 THR A C 1
ATOM 1392 O O . THR A 1 172 ? 5.577 -14.433 11.693 1.00 88.81 172 THR A O 1
ATOM 1395 N N . SER A 1 173 ? 3.402 -14.802 12.096 1.00 88.94 173 SER A N 1
ATOM 1396 C CA . SER A 1 173 ? 3.121 -15.389 10.779 1.00 88.94 173 SER A CA 1
ATOM 1397 C C . SER A 1 173 ? 3.246 -14.355 9.657 1.00 88.94 173 SER A C 1
ATOM 1399 O O . SER A 1 173 ? 3.923 -14.606 8.660 1.00 88.94 173 SER A O 1
ATOM 1401 N N . SER A 1 174 ? 2.665 -13.166 9.847 1.00 85.94 174 SER A N 1
ATOM 1402 C CA . SER A 1 174 ? 2.749 -12.060 8.888 1.00 85.94 174 SER A CA 1
ATOM 1403 C C . SER A 1 174 ? 4.191 -11.593 8.683 1.00 85.94 174 SER A C 1
ATOM 1405 O O . SER A 1 174 ? 4.609 -11.367 7.550 1.00 85.94 174 SER A O 1
ATOM 1407 N N . ASN A 1 175 ? 4.989 -11.500 9.752 1.00 83.56 175 ASN A N 1
ATOM 1408 C CA . ASN A 1 175 ? 6.403 -11.138 9.642 1.00 83.56 175 ASN A CA 1
ATOM 1409 C C . ASN A 1 175 ? 7.220 -12.204 8.905 1.00 83.56 175 ASN A C 1
ATOM 1411 O O . ASN A 1 175 ? 8.085 -11.851 8.109 1.00 83.56 175 ASN A O 1
ATOM 1415 N N . LYS A 1 176 ? 6.936 -13.496 9.110 1.00 85.31 176 LYS A N 1
ATOM 1416 C CA . LYS A 1 176 ? 7.586 -14.579 8.351 1.00 85.31 176 LYS A CA 1
ATOM 1417 C C . LYS A 1 176 ? 7.250 -14.518 6.857 1.00 85.31 176 LYS A C 1
ATOM 1419 O O . LYS A 1 176 ? 8.146 -14.675 6.033 1.00 85.31 176 LYS A O 1
ATOM 1424 N N . GLN A 1 177 ? 5.989 -14.254 6.504 1.00 82.38 177 GLN A N 1
ATOM 1425 C CA . GLN A 1 177 ? 5.566 -14.082 5.106 1.00 82.38 177 GLN A CA 1
ATOM 1426 C C . GLN A 1 177 ? 6.194 -12.837 4.460 1.00 82.38 177 GLN A C 1
ATOM 1428 O O . GLN A 1 177 ? 6.658 -12.891 3.319 1.00 82.38 177 GLN A O 1
ATOM 1433 N N . SER A 1 178 ? 6.261 -11.734 5.210 1.00 84.19 178 SER A N 1
ATOM 1434 C CA . SER A 1 178 ? 6.926 -10.502 4.782 1.00 84.19 178 SER A CA 1
ATOM 1435 C C . SER A 1 178 ? 8.422 -10.726 4.540 1.00 84.19 178 SER A C 1
ATOM 1437 O O . SER A 1 178 ? 8.926 -10.375 3.477 1.00 84.19 178 SER A O 1
ATOM 1439 N N . ALA A 1 179 ? 9.118 -11.405 5.457 1.00 81.88 179 ALA A N 1
ATOM 1440 C CA . ALA A 1 179 ? 10.542 -11.706 5.320 1.00 81.88 179 ALA A CA 1
ATOM 1441 C C . ALA A 1 179 ? 10.853 -12.516 4.049 1.00 81.88 179 ALA A C 1
ATOM 1443 O O . ALA A 1 179 ? 11.733 -12.125 3.286 1.00 81.88 179 ALA A O 1
ATOM 1444 N N . GLY A 1 180 ? 10.082 -13.576 3.770 1.00 85.12 180 GLY A N 1
ATOM 1445 C CA . GLY A 1 180 ? 10.261 -14.368 2.546 1.00 85.12 180 GLY A CA 1
ATOM 1446 C C . GLY A 1 180 ? 10.004 -13.565 1.266 1.00 85.12 180 GLY A C 1
ATOM 1447 O O . GLY A 1 180 ? 10.726 -13.708 0.282 1.00 85.12 180 GLY A O 1
ATOM 1448 N N . SER A 1 181 ? 9.021 -12.661 1.293 1.00 84.44 181 SER A N 1
ATOM 1449 C CA . SER A 1 181 ? 8.727 -11.777 0.157 1.00 84.44 181 SER A CA 1
ATOM 1450 C C . SER A 1 181 ? 9.849 -10.761 -0.082 1.00 84.44 181 SER A C 1
ATOM 1452 O O . SER A 1 181 ? 10.235 -10.522 -1.224 1.00 84.44 181 SER A O 1
ATOM 1454 N N . VAL A 1 182 ? 10.415 -10.189 0.985 1.00 88.19 182 VAL A N 1
ATOM 1455 C CA . VAL A 1 182 ? 11.544 -9.244 0.908 1.00 88.19 182 VAL A CA 1
ATOM 1456 C C . VAL A 1 182 ? 12.793 -9.911 0.329 1.00 88.19 182 VAL A C 1
ATOM 1458 O O . VAL A 1 182 ? 13.506 -9.302 -0.470 1.00 88.19 182 VAL A O 1
ATOM 1461 N N . GLU A 1 183 ? 13.052 -11.161 0.702 1.00 88.75 183 GLU A N 1
ATOM 1462 C CA . GLU A 1 183 ? 14.200 -11.925 0.212 1.00 88.75 183 GLU A CA 1
ATOM 1463 C C . GLU A 1 183 ? 14.068 -12.228 -1.286 1.00 88.75 183 GLU A C 1
ATOM 1465 O O . GLU A 1 183 ? 14.985 -11.953 -2.061 1.00 88.75 183 GLU A O 1
ATOM 1470 N N . LEU A 1 184 ? 12.872 -12.632 -1.720 1.00 93.12 184 LEU A N 1
ATOM 1471 C CA . LEU A 1 184 ? 12.563 -12.848 -3.131 1.00 93.12 184 LEU A CA 1
ATOM 1472 C C . LEU A 1 184 ? 12.692 -11.556 -3.965 1.00 93.12 184 LEU A C 1
ATOM 1474 O O . LEU A 1 184 ? 13.266 -11.570 -5.053 1.00 93.12 184 LEU A O 1
ATOM 1478 N N . ILE A 1 185 ? 12.218 -10.417 -3.444 1.00 92.69 185 ILE A N 1
ATOM 1479 C CA . ILE A 1 185 ? 12.376 -9.102 -4.094 1.00 92.69 185 ILE A CA 1
ATOM 1480 C C . ILE A 1 185 ? 13.858 -8.752 -4.266 1.00 92.69 185 ILE A C 1
ATOM 1482 O O . ILE A 1 185 ? 14.261 -8.228 -5.307 1.00 92.69 185 ILE A O 1
ATOM 1486 N N . LYS A 1 186 ? 14.686 -9.041 -3.259 1.00 94.31 186 LYS A N 1
ATOM 1487 C CA . LYS A 1 186 ? 16.128 -8.781 -3.312 1.00 94.31 186 LYS A CA 1
ATOM 1488 C C . LYS A 1 186 ? 16.807 -9.601 -4.408 1.00 94.31 186 LYS A C 1
ATOM 1490 O O . LYS A 1 186 ? 17.672 -9.068 -5.103 1.00 94.31 186 LYS A O 1
ATOM 1495 N N . ASP A 1 187 ? 16.407 -10.855 -4.582 1.00 94.31 187 ASP A N 1
ATOM 1496 C CA . ASP A 1 187 ? 16.961 -11.729 -5.616 1.00 94.31 187 ASP A CA 1
ATOM 1497 C C . ASP A 1 187 ? 16.514 -11.316 -7.020 1.00 94.31 187 ASP A C 1
ATOM 1499 O O . ASP A 1 187 ? 17.355 -11.197 -7.914 1.00 94.31 187 ASP A O 1
ATOM 1503 N N . TYR A 1 188 ? 15.234 -10.977 -7.208 1.00 92.44 188 TYR A N 1
ATOM 1504 C CA . TYR A 1 188 ? 14.764 -10.423 -8.482 1.00 92.44 188 TYR A CA 1
ATOM 1505 C C . TYR A 1 188 ? 15.480 -9.124 -8.842 1.00 92.44 188 TYR A C 1
ATOM 1507 O O . TYR A 1 188 ? 15.892 -8.952 -9.986 1.00 92.44 188 TYR A O 1
ATOM 1515 N N . LYS A 1 189 ? 15.709 -8.237 -7.867 1.00 95.38 189 LYS A N 1
ATOM 1516 C CA . LYS A 1 189 ? 16.435 -6.985 -8.099 1.00 95.38 189 LYS A CA 1
ATOM 1517 C C . LYS A 1 189 ? 17.868 -7.228 -8.580 1.00 95.38 189 LYS A C 1
ATOM 1519 O O . LYS A 1 189 ? 18.308 -6.579 -9.522 1.00 95.38 189 LYS A O 1
ATOM 1524 N N . LYS A 1 190 ? 18.581 -8.184 -7.975 1.00 95.50 190 LYS A N 1
ATOM 1525 C CA . LYS A 1 190 ? 19.922 -8.577 -8.439 1.00 95.50 190 LYS A CA 1
ATOM 1526 C C . LYS A 1 190 ? 19.888 -9.169 -9.846 1.00 95.50 190 LYS A C 1
ATOM 1528 O O . LYS A 1 190 ? 20.780 -8.891 -10.641 1.00 95.50 190 LYS A O 1
ATOM 1533 N N . ARG A 1 191 ? 18.877 -9.987 -10.161 1.00 96.25 191 ARG A N 1
ATOM 1534 C CA . ARG A 1 191 ? 18.747 -10.593 -11.491 1.00 96.25 191 ARG A CA 1
ATOM 1535 C C . ARG A 1 191 ? 18.474 -9.547 -12.567 1.00 96.25 191 ARG A C 1
ATOM 1537 O O . ARG A 1 191 ? 19.085 -9.637 -13.623 1.00 96.25 191 ARG A O 1
ATOM 1544 N N . ILE A 1 192 ? 17.610 -8.570 -12.288 1.00 95.50 192 ILE A N 1
ATOM 1545 C CA . ILE A 1 192 ? 17.349 -7.436 -13.185 1.00 95.50 192 ILE A CA 1
ATOM 1546 C C . ILE A 1 192 ? 18.651 -6.687 -13.463 1.00 95.50 192 ILE A C 1
ATOM 1548 O O . ILE A 1 192 ? 19.019 -6.553 -14.621 1.00 95.50 192 ILE A O 1
ATOM 1552 N N . GLN A 1 193 ? 19.399 -6.323 -12.419 1.00 95.50 193 GLN A N 1
ATOM 1553 C CA . GLN A 1 193 ? 20.668 -5.614 -12.583 1.00 95.50 193 GLN A CA 1
ATOM 1554 C C . GLN A 1 193 ? 21.678 -6.408 -13.432 1.00 95.50 193 GLN A C 1
ATOM 1556 O O . GLN A 1 193 ? 22.279 -5.871 -14.354 1.00 95.50 193 GLN A O 1
ATOM 1561 N N . SER A 1 194 ? 21.830 -7.709 -13.168 1.00 95.31 194 SER A N 1
ATOM 1562 C CA . SER A 1 194 ? 22.726 -8.567 -13.955 1.00 95.31 194 SER A CA 1
ATOM 1563 C C . SER A 1 194 ? 22.292 -8.694 -15.420 1.00 95.31 194 SER A C 1
ATOM 1565 O O . SER A 1 194 ? 23.150 -8.778 -16.293 1.00 95.31 194 SER A O 1
ATOM 1567 N N . LEU A 1 195 ? 20.986 -8.732 -15.696 1.00 95.00 195 LEU A N 1
ATOM 1568 C CA . LEU A 1 195 ? 20.465 -8.783 -17.063 1.00 95.00 195 LEU A CA 1
ATOM 1569 C C . LEU A 1 195 ? 20.649 -7.447 -17.790 1.00 95.00 195 LEU A C 1
ATOM 1571 O O . LEU A 1 195 ? 20.963 -7.444 -18.975 1.00 95.00 195 LEU A O 1
ATOM 1575 N N . GLU A 1 196 ? 20.479 -6.322 -17.097 1.00 94.12 196 GLU A N 1
ATOM 1576 C CA . GLU A 1 196 ? 20.744 -4.987 -17.646 1.00 94.12 196 GLU A CA 1
ATOM 1577 C C . GLU A 1 196 ? 22.219 -4.836 -18.046 1.00 94.12 196 GLU A C 1
ATOM 1579 O O . GLU A 1 196 ? 22.512 -4.371 -19.148 1.00 94.12 196 GLU A O 1
ATOM 1584 N N . GLU A 1 197 ? 23.139 -5.295 -17.193 1.00 95.81 197 GLU A N 1
ATOM 1585 C CA . GLU A 1 197 ? 24.578 -5.325 -17.480 1.00 95.81 197 GLU A CA 1
ATOM 1586 C C . GLU A 1 197 ? 24.897 -6.212 -18.700 1.00 95.81 197 GLU A C 1
ATOM 1588 O O . GLU A 1 197 ? 25.638 -5.793 -19.591 1.00 95.81 197 GLU A O 1
ATOM 1593 N N . GLU A 1 198 ? 24.290 -7.400 -18.799 1.00 96.19 198 GLU A N 1
ATOM 1594 C CA . GLU A 1 198 ? 24.472 -8.314 -19.937 1.00 96.19 198 GLU A CA 1
ATOM 1595 C C . GLU A 1 198 ? 23.952 -7.712 -21.254 1.00 96.19 198 GLU A C 1
ATOM 1597 O O . GLU A 1 198 ? 24.632 -7.767 -22.280 1.00 96.19 198 GLU A O 1
ATOM 1602 N N . VAL A 1 199 ? 22.774 -7.080 -21.230 1.00 94.94 199 VAL A N 1
ATOM 1603 C CA . VAL A 1 199 ? 22.207 -6.392 -22.400 1.00 94.94 199 VAL A CA 1
ATOM 1604 C C . VAL A 1 199 ? 23.112 -5.248 -22.849 1.00 94.94 199 VAL A C 1
ATOM 1606 O O . VAL A 1 199 ? 23.333 -5.074 -24.050 1.00 94.94 199 VAL A O 1
ATOM 1609 N N . GLN A 1 200 ? 23.654 -4.474 -21.910 1.00 92.62 200 GLN A N 1
ATOM 1610 C CA . GLN A 1 200 ? 24.560 -3.377 -22.233 1.00 92.62 200 GLN A CA 1
ATOM 1611 C C . GLN A 1 200 ? 25.854 -3.890 -22.873 1.00 92.62 200 GLN A C 1
ATOM 1613 O O . GLN A 1 200 ? 26.274 -3.381 -23.914 1.00 92.62 200 GLN A O 1
ATOM 1618 N N . GLN A 1 201 ? 26.437 -4.952 -22.319 1.00 94.56 201 GLN A N 1
ATOM 1619 C CA . GLN A 1 201 ? 27.639 -5.567 -22.870 1.00 94.56 201 GLN A CA 1
ATOM 1620 C C . GLN A 1 201 ? 27.401 -6.117 -24.285 1.00 94.56 201 GLN A C 1
ATOM 1622 O O . GLN A 1 201 ? 28.201 -5.873 -25.191 1.00 94.56 201 GLN A O 1
ATOM 1627 N N . GLN A 1 202 ? 26.268 -6.787 -24.517 1.00 93.94 202 GLN A N 1
ATOM 1628 C CA . GLN A 1 202 ? 25.900 -7.274 -25.849 1.00 93.94 202 GLN A CA 1
ATOM 1629 C C . GLN A 1 202 ? 25.702 -6.133 -26.856 1.00 93.94 202 GLN A C 1
ATOM 1631 O O . GLN A 1 202 ? 26.094 -6.269 -28.018 1.00 93.94 202 GLN A O 1
ATOM 1636 N N . LYS A 1 203 ? 25.131 -4.994 -26.440 1.00 89.25 203 LYS A N 1
ATOM 1637 C CA . LYS A 1 203 ? 25.007 -3.804 -27.300 1.00 89.25 203 LYS A CA 1
ATOM 1638 C C . LYS A 1 203 ? 26.377 -3.263 -27.711 1.00 89.25 203 LYS A C 1
ATOM 1640 O O . LYS A 1 203 ? 26.582 -2.976 -28.890 1.00 89.25 203 LYS A O 1
ATOM 1645 N N . GLU A 1 204 ? 27.321 -3.178 -26.779 1.00 91.94 204 GLU A N 1
ATOM 1646 C CA . GLU A 1 204 ? 28.686 -2.724 -27.063 1.00 91.94 204 GLU A CA 1
ATOM 1647 C C . GLU A 1 204 ? 29.448 -3.688 -27.977 1.00 91.94 204 GLU A C 1
ATOM 1649 O O . GLU A 1 204 ? 30.142 -3.259 -28.899 1.00 91.94 204 GLU A O 1
ATOM 1654 N N . GLU A 1 205 ? 29.328 -4.996 -27.748 1.00 94.44 205 GLU A N 1
ATOM 1655 C CA . GLU A 1 205 ? 29.943 -6.012 -28.606 1.00 94.44 205 GLU A CA 1
ATOM 1656 C C . GLU A 1 205 ? 29.353 -5.980 -30.016 1.00 94.44 205 GLU A C 1
ATOM 1658 O O . GLU A 1 205 ? 30.106 -5.964 -30.995 1.00 94.44 205 GLU A O 1
ATOM 1663 N N . LYS A 1 206 ? 28.022 -5.878 -30.132 1.00 93.12 206 LYS A N 1
ATOM 1664 C CA . LYS A 1 206 ? 27.335 -5.697 -31.415 1.00 93.12 206 LYS A CA 1
ATOM 1665 C C . LYS A 1 206 ? 27.849 -4.453 -32.134 1.00 93.12 206 LYS A C 1
ATOM 1667 O O . LYS A 1 206 ? 28.177 -4.546 -33.314 1.00 93.12 206 LYS A O 1
ATOM 1672 N N . HIS A 1 207 ? 27.957 -3.320 -31.441 1.00 84.38 207 HIS A N 1
ATOM 1673 C CA . HIS A 1 207 ? 28.474 -2.085 -32.026 1.00 84.38 207 HIS A CA 1
ATOM 1674 C C . HIS A 1 207 ? 29.913 -2.265 -32.522 1.00 84.38 207 HIS A C 1
ATOM 1676 O O . HIS A 1 207 ? 30.204 -1.979 -33.678 1.00 84.38 207 HIS A O 1
ATOM 1682 N N . LYS A 1 208 ? 30.813 -2.811 -31.693 1.00 89.38 208 LYS A N 1
ATOM 1683 C CA . LYS A 1 208 ? 32.220 -3.056 -32.067 1.00 89.38 208 LYS A CA 1
ATOM 1684 C C . LYS A 1 208 ? 32.343 -3.953 -33.299 1.00 89.38 208 LYS A C 1
ATOM 1686 O O . LYS A 1 208 ? 33.165 -3.683 -34.175 1.00 89.38 208 LYS A O 1
ATOM 1691 N N . LEU A 1 209 ? 31.552 -5.024 -33.369 1.00 91.31 209 LEU A N 1
ATOM 1692 C CA . LEU A 1 209 ? 31.532 -5.923 -34.523 1.00 91.31 209 LEU A CA 1
ATOM 1693 C C . LEU A 1 209 ? 30.983 -5.228 -35.767 1.00 91.31 209 LEU A C 1
ATOM 1695 O O . LEU A 1 209 ? 31.558 -5.375 -36.843 1.00 91.31 209 LEU A O 1
ATOM 1699 N N . TRP A 1 210 ? 29.910 -4.452 -35.618 1.00 81.31 210 TRP A N 1
ATOM 1700 C CA . TRP A 1 210 ? 29.312 -3.704 -36.715 1.00 81.31 210 TRP A CA 1
ATOM 1701 C C . TRP A 1 210 ? 30.271 -2.652 -37.279 1.00 81.31 210 TRP A C 1
ATOM 1703 O O . TRP A 1 210 ? 30.463 -2.610 -38.490 1.00 81.31 210 TRP A O 1
ATOM 1713 N N . THR A 1 211 ? 30.959 -1.884 -36.426 1.00 82.31 211 THR A N 1
ATOM 1714 C CA . THR A 1 211 ? 31.988 -0.920 -36.847 1.00 82.31 211 THR A CA 1
ATOM 1715 C C . THR A 1 211 ? 33.103 -1.608 -37.630 1.00 82.31 211 THR A C 1
ATOM 1717 O O . THR A 1 211 ? 33.394 -1.205 -38.750 1.00 82.31 211 THR A O 1
ATOM 1720 N N . ARG A 1 212 ? 33.669 -2.702 -37.103 1.00 86.38 212 ARG A N 1
ATOM 1721 C CA . ARG A 1 212 ? 34.730 -3.455 -37.797 1.00 86.38 212 ARG A CA 1
ATOM 1722 C C . ARG A 1 212 ? 34.266 -4.028 -39.133 1.00 86.38 212 ARG A C 1
ATOM 1724 O O . ARG A 1 212 ? 35.026 -4.035 -40.097 1.00 86.38 212 ARG A O 1
ATOM 1731 N N . LEU A 1 213 ? 33.034 -4.533 -39.192 1.00 82.56 213 LEU A N 1
ATOM 1732 C CA . LEU A 1 213 ? 32.459 -5.065 -40.424 1.00 82.56 213 LEU A CA 1
ATOM 1733 C C . LEU A 1 213 ? 32.228 -3.953 -41.453 1.00 82.56 213 LEU A C 1
ATOM 1735 O O . LEU A 1 213 ? 32.511 -4.155 -42.631 1.00 82.56 213 LEU A O 1
ATOM 1739 N N . SER A 1 214 ? 31.761 -2.788 -41.005 1.00 76.88 214 SER A N 1
ATOM 1740 C CA . SER A 1 214 ? 31.579 -1.602 -41.841 1.00 76.88 214 SER A CA 1
ATOM 1741 C C . SER A 1 214 ? 32.914 -1.101 -42.398 1.00 76.88 214 SER A C 1
ATOM 1743 O O . SER A 1 214 ? 33.038 -0.913 -43.605 1.00 76.88 214 SER A O 1
ATOM 1745 N N . GLU A 1 215 ? 33.947 -0.990 -41.556 1.00 79.44 215 GLU A N 1
ATOM 1746 C CA . GLU A 1 215 ? 35.314 -0.641 -41.967 1.00 79.44 215 GLU A CA 1
ATOM 1747 C C . GLU A 1 215 ? 35.871 -1.639 -42.989 1.00 79.44 215 GLU A C 1
ATOM 1749 O O . GLU A 1 215 ? 36.400 -1.249 -44.030 1.00 79.44 215 GLU A O 1
ATOM 1754 N N . PHE A 1 216 ? 35.719 -2.942 -42.731 1.00 81.31 216 PHE A N 1
ATOM 1755 C CA . PHE A 1 216 ? 36.167 -3.982 -43.654 1.00 81.31 216 PHE A CA 1
ATOM 1756 C C . PHE A 1 216 ? 35.409 -3.936 -44.989 1.00 81.31 216 PHE A C 1
ATOM 1758 O O . PHE A 1 216 ? 36.019 -4.073 -46.051 1.00 81.31 216 PHE A O 1
ATOM 1765 N N . GLY A 1 217 ? 34.093 -3.705 -44.949 1.00 76.38 217 GLY A N 1
ATOM 1766 C CA . GLY A 1 217 ? 33.257 -3.525 -46.134 1.00 76.38 217 GLY A CA 1
ATOM 1767 C C . GLY A 1 217 ? 33.657 -2.292 -46.944 1.00 76.38 217 GLY A C 1
ATOM 1768 O O . GLY A 1 217 ? 33.827 -2.391 -48.158 1.00 76.38 217 GLY A O 1
ATOM 1769 N N . ALA A 1 218 ? 33.894 -1.159 -46.279 1.00 68.06 218 ALA A N 1
ATOM 1770 C CA . ALA A 1 218 ? 34.367 0.068 -46.911 1.00 68.06 218 ALA A CA 1
ATOM 1771 C C . ALA A 1 218 ? 35.738 -0.133 -47.578 1.00 68.06 218 ALA A C 1
ATOM 1773 O O . ALA A 1 218 ? 35.923 0.260 -48.730 1.00 68.06 218 ALA A O 1
ATOM 1774 N N . LEU A 1 219 ? 36.680 -0.813 -46.915 1.00 73.44 219 LEU A N 1
ATOM 1775 C CA . LEU A 1 219 ? 37.998 -1.129 -47.481 1.00 73.44 219 LEU A CA 1
ATOM 1776 C C . LEU A 1 219 ? 37.908 -2.054 -48.703 1.00 73.44 219 LEU A C 1
ATOM 1778 O O . LEU A 1 219 ? 38.575 -1.801 -49.702 1.00 73.44 219 LEU A O 1
ATOM 1782 N N . GLN A 1 220 ? 37.079 -3.100 -48.662 1.00 73.31 220 GLN A N 1
ATOM 1783 C CA . GLN A 1 220 ? 36.889 -4.018 -49.796 1.00 73.31 220 GLN A CA 1
ATOM 1784 C C . GLN A 1 220 ? 36.218 -3.345 -50.999 1.00 73.31 220 GLN A C 1
ATOM 1786 O O . GLN A 1 220 ? 36.562 -3.644 -52.139 1.00 73.31 220 GLN A O 1
ATOM 1791 N N . LEU A 1 221 ? 35.278 -2.429 -50.760 1.00 65.12 221 LEU A N 1
ATOM 1792 C CA . LEU A 1 221 ? 34.561 -1.724 -51.823 1.00 65.12 221 LEU A CA 1
ATOM 1793 C C . LEU A 1 221 ? 35.382 -0.585 -52.440 1.00 65.12 221 LEU A C 1
ATOM 1795 O O . LEU A 1 221 ? 35.274 -0.334 -53.637 1.00 65.12 221 LEU A O 1
ATOM 1799 N N . THR A 1 222 ? 36.228 0.081 -51.653 1.00 64.81 222 THR A N 1
ATOM 1800 C CA . THR A 1 222 ? 37.128 1.140 -52.143 1.00 64.81 222 THR A CA 1
ATOM 1801 C C . THR A 1 222 ? 38.405 0.584 -52.776 1.00 64.81 222 THR A C 1
ATOM 1803 O O . THR A 1 222 ? 38.999 1.246 -53.635 1.00 64.81 222 THR A O 1
ATOM 1806 N N . TYR A 1 223 ? 38.812 -0.647 -52.430 1.00 59.75 223 TYR A N 1
ATOM 1807 C CA . TYR A 1 223 ? 39.914 -1.344 -53.091 1.00 59.75 223 TYR A CA 1
ATOM 1808 C C . TYR A 1 223 ? 39.582 -1.531 -54.579 1.00 59.75 223 TYR A C 1
ATOM 1810 O O . TYR A 1 223 ? 38.716 -2.317 -54.956 1.00 59.75 223 TYR A O 1
ATOM 1818 N N . ASN A 1 224 ? 40.291 -0.785 -55.431 1.00 56.91 224 ASN A N 1
ATOM 1819 C CA . ASN A 1 224 ? 40.141 -0.750 -56.891 1.00 56.91 224 ASN A CA 1
ATOM 1820 C C . ASN A 1 224 ? 38.927 0.035 -57.449 1.00 56.91 224 ASN A C 1
ATOM 1822 O O . ASN A 1 224 ? 38.734 0.033 -58.662 1.00 56.91 224 ASN A O 1
ATOM 1826 N N . ASN A 1 225 ? 38.149 0.748 -56.618 1.00 62.47 225 ASN A N 1
ATOM 1827 C CA . ASN A 1 225 ? 37.058 1.635 -57.062 1.00 62.47 225 ASN A CA 1
ATOM 1828 C C . ASN A 1 225 ? 36.942 2.903 -56.180 1.00 62.47 225 ASN A C 1
ATOM 1830 O O . ASN A 1 225 ? 36.074 2.976 -55.310 1.00 62.47 225 ASN A O 1
ATOM 1834 N N . PRO A 1 226 ? 37.754 3.952 -56.423 1.00 63.84 226 PRO A N 1
ATOM 1835 C CA . PRO A 1 226 ? 37.754 5.178 -55.610 1.00 63.84 226 PRO A CA 1
ATOM 1836 C C . PRO A 1 226 ? 36.470 6.024 -55.726 1.00 63.84 226 PRO A C 1
ATOM 1838 O O . PRO A 1 226 ? 36.320 7.002 -55.003 1.00 63.84 226 PRO A O 1
ATOM 1841 N N . ASN A 1 227 ? 35.550 5.662 -56.627 1.00 60.38 227 ASN A N 1
ATOM 1842 C CA . ASN A 1 227 ? 34.251 6.323 -56.798 1.00 60.38 227 ASN A CA 1
ATOM 1843 C C . ASN A 1 227 ? 33.120 5.696 -55.961 1.00 60.38 227 ASN A C 1
ATOM 1845 O O . ASN A 1 227 ? 32.005 6.216 -55.991 1.00 60.38 227 ASN A O 1
ATOM 1849 N N . ILE A 1 228 ? 33.353 4.579 -55.258 1.00 60.62 228 ILE A N 1
ATOM 1850 C CA . ILE A 1 228 ? 32.339 4.005 -54.363 1.00 60.62 228 ILE A CA 1
ATOM 1851 C C . ILE A 1 228 ? 32.363 4.794 -53.052 1.00 60.62 228 ILE A C 1
ATOM 1853 O O . ILE A 1 228 ? 33.412 4.954 -52.435 1.00 60.62 228 ILE A O 1
ATOM 1857 N N . ALA A 1 229 ? 31.198 5.329 -52.680 1.00 59.62 229 ALA A N 1
ATOM 1858 C CA . ALA A 1 229 ? 31.014 6.180 -51.512 1.00 59.62 229 ALA A CA 1
ATOM 1859 C C . ALA A 1 229 ? 31.538 5.519 -50.227 1.00 59.62 229 ALA A C 1
ATOM 1861 O O . ALA A 1 229 ? 31.381 4.312 -50.030 1.00 59.62 229 ALA A O 1
ATOM 1862 N N . ASP A 1 230 ? 32.122 6.330 -49.346 1.00 64.25 230 ASP A N 1
ATOM 1863 C CA . ASP A 1 230 ? 32.619 5.896 -48.046 1.00 64.25 230 ASP A CA 1
ATOM 1864 C C . ASP A 1 230 ? 31.468 5.348 -47.182 1.00 64.25 230 ASP A C 1
ATOM 1866 O O . ASP A 1 230 ? 30.630 6.087 -46.663 1.00 64.25 230 ASP A O 1
ATOM 1870 N N . MET A 1 231 ? 31.409 4.023 -47.039 1.00 63.53 231 MET A N 1
ATOM 1871 C CA . MET A 1 231 ? 30.419 3.344 -46.199 1.00 63.53 231 MET A CA 1
ATOM 1872 C C . MET A 1 231 ? 30.750 3.413 -44.700 1.00 63.53 231 MET A C 1
ATOM 1874 O O . MET A 1 231 ? 29.985 2.894 -43.886 1.00 63.53 231 MET A O 1
ATOM 1878 N N . SER A 1 232 ? 31.846 4.060 -44.306 1.00 65.62 232 SER A N 1
ATOM 1879 C CA . SER A 1 232 ? 32.105 4.401 -42.907 1.00 65.62 232 SER A CA 1
ATOM 1880 C C . SER A 1 232 ? 31.504 5.755 -42.505 1.00 65.62 232 SER A C 1
ATOM 1882 O O . SER A 1 232 ? 31.331 6.000 -41.312 1.00 65.62 232 SER A O 1
ATOM 1884 N N . ASP A 1 233 ? 31.094 6.595 -43.469 1.00 68.25 233 ASP A N 1
ATOM 1885 C CA . ASP A 1 233 ? 30.450 7.878 -43.179 1.00 68.25 233 ASP A CA 1
ATOM 1886 C C . ASP A 1 233 ? 29.069 7.658 -42.544 1.00 68.25 233 ASP A C 1
ATOM 1888 O O . ASP A 1 233 ? 28.120 7.182 -43.183 1.00 68.25 233 ASP A O 1
ATOM 1892 N N . ALA A 1 234 ? 28.968 8.008 -41.261 1.00 68.94 234 ALA A N 1
ATOM 1893 C CA . ALA A 1 234 ? 27.735 7.953 -40.487 1.00 68.94 234 ALA A CA 1
ATOM 1894 C C . ALA A 1 234 ? 26.670 8.924 -41.022 1.00 68.94 234 ALA A C 1
ATOM 1896 O O . ALA A 1 234 ? 25.482 8.642 -40.890 1.00 68.94 234 ALA A O 1
ATOM 1897 N N . ASN A 1 235 ? 27.085 10.014 -41.675 1.00 71.38 235 ASN A N 1
ATOM 1898 C CA . ASN A 1 235 ? 26.206 11.045 -42.225 1.00 71.38 235 ASN A CA 1
ATOM 1899 C C . ASN A 1 235 ? 25.881 10.825 -43.710 1.00 71.38 235 ASN A C 1
ATOM 1901 O O . ASN A 1 235 ? 25.365 11.729 -44.372 1.00 71.38 235 ASN A O 1
ATOM 1905 N N . ARG A 1 236 ? 26.161 9.638 -44.268 1.00 77.12 236 ARG A N 1
ATOM 1906 C CA . ARG A 1 236 ? 25.796 9.351 -45.659 1.00 77.12 236 ARG A CA 1
ATOM 1907 C C . ARG A 1 236 ? 24.271 9.408 -45.846 1.00 77.12 236 ARG A C 1
ATOM 1909 O O . ARG A 1 236 ? 23.540 8.995 -44.943 1.00 77.12 236 ARG A O 1
ATOM 1916 N N . PRO A 1 237 ? 23.766 9.793 -47.035 1.00 74.69 237 PRO A N 1
ATOM 1917 C CA . PRO A 1 237 ? 22.328 9.938 -47.273 1.00 74.69 237 PRO A CA 1
ATOM 1918 C C . PRO A 1 237 ? 21.486 8.719 -46.867 1.00 74.69 237 PRO A C 1
ATOM 1920 O O . PRO A 1 237 ? 20.412 8.887 -46.306 1.00 74.69 237 PRO A O 1
ATOM 1923 N N . GLY A 1 238 ? 21.982 7.496 -47.094 1.00 72.31 238 GLY A N 1
ATOM 1924 C CA . GLY A 1 238 ? 21.288 6.268 -46.686 1.00 72.31 238 GLY A CA 1
ATOM 1925 C C . GLY A 1 238 ? 21.172 6.098 -45.167 1.00 72.31 238 GLY A C 1
ATOM 1926 O O . GLY A 1 238 ? 20.086 5.819 -44.674 1.00 72.31 238 GLY A O 1
ATOM 1927 N N . ASN A 1 239 ? 22.253 6.346 -44.419 1.00 77.81 239 ASN A N 1
ATOM 1928 C CA . ASN A 1 239 ? 22.232 6.259 -42.955 1.00 77.81 239 ASN A CA 1
ATOM 1929 C C . ASN A 1 239 ? 21.394 7.372 -42.335 1.00 77.81 239 ASN A C 1
ATOM 1931 O O . ASN A 1 239 ? 20.715 7.133 -41.347 1.00 77.81 239 ASN A O 1
ATOM 1935 N N . LEU A 1 240 ? 21.405 8.572 -42.921 1.00 77.56 240 LEU A N 1
ATOM 1936 C CA . LEU A 1 240 ? 20.532 9.655 -42.476 1.00 77.56 240 LEU A CA 1
ATOM 1937 C C . LEU A 1 240 ? 19.057 9.284 -42.647 1.00 77.56 240 LEU A C 1
ATOM 1939 O O . LEU A 1 240 ? 18.257 9.571 -41.765 1.00 77.56 240 LEU A O 1
ATOM 1943 N N . VAL A 1 241 ? 18.687 8.624 -43.750 1.00 79.44 241 VAL A N 1
ATOM 1944 C CA . VAL A 1 241 ? 17.314 8.134 -43.948 1.00 79.44 241 VAL A CA 1
ATOM 1945 C C . VAL A 1 241 ? 16.950 7.081 -42.900 1.00 79.44 241 VAL A C 1
ATOM 1947 O O . VAL A 1 241 ? 15.862 7.158 -42.335 1.00 79.44 241 VAL A O 1
ATOM 1950 N N . GLU A 1 242 ? 17.853 6.146 -42.595 1.00 79.56 242 GLU A N 1
ATOM 1951 C CA . GLU A 1 242 ? 17.646 5.143 -41.540 1.00 79.56 242 GLU A CA 1
ATOM 1952 C C . GLU A 1 242 ? 17.512 5.789 -40.151 1.00 79.56 242 GLU A C 1
ATOM 1954 O O . GLU A 1 242 ? 16.531 5.534 -39.460 1.00 79.56 242 GLU A O 1
ATOM 1959 N N . GLN A 1 243 ? 18.410 6.706 -39.777 1.00 79.94 243 GLN A N 1
ATOM 1960 C CA . GLN A 1 243 ? 18.359 7.437 -38.503 1.00 79.94 243 GLN A CA 1
ATOM 1961 C C . GLN A 1 243 ? 17.100 8.301 -38.367 1.00 79.94 243 GLN A C 1
ATOM 1963 O O . GLN A 1 243 ? 16.505 8.371 -37.294 1.00 79.94 243 GLN A O 1
ATOM 1968 N N . ILE A 1 244 ? 16.666 8.959 -39.447 1.00 76.56 244 ILE A N 1
ATOM 1969 C CA . ILE A 1 244 ? 15.411 9.721 -39.455 1.00 76.56 244 ILE A CA 1
ATOM 1970 C C . ILE A 1 244 ? 14.222 8.767 -39.298 1.00 76.56 244 ILE A C 1
ATOM 1972 O O . ILE A 1 244 ? 13.292 9.083 -38.562 1.00 76.56 244 ILE A O 1
ATOM 1976 N N . SER A 1 245 ? 14.250 7.598 -39.942 1.00 80.56 245 SER A N 1
ATOM 1977 C CA . SER A 1 245 ? 13.204 6.585 -39.778 1.00 80.56 245 SER A CA 1
ATOM 1978 C C . SER A 1 245 ? 13.137 6.062 -38.340 1.00 80.56 245 SER A C 1
ATOM 1980 O O . SER A 1 245 ? 12.044 5.957 -37.793 1.00 80.56 245 SER A O 1
ATOM 1982 N N . GLU A 1 246 ? 14.281 5.783 -37.710 1.00 78.50 246 GLU A N 1
ATOM 1983 C CA . GLU A 1 246 ? 14.355 5.353 -36.306 1.00 78.50 246 GLU A CA 1
ATOM 1984 C C . GLU A 1 246 ? 13.883 6.443 -35.336 1.00 78.50 246 GLU A C 1
ATOM 1986 O O . GLU A 1 246 ? 13.207 6.138 -34.355 1.00 78.50 246 GLU A O 1
ATOM 1991 N N . LEU A 1 247 ? 14.184 7.716 -35.620 1.00 78.69 247 LEU A N 1
ATOM 1992 C CA . LEU A 1 247 ? 13.699 8.855 -34.836 1.00 78.69 247 LEU A CA 1
ATOM 1993 C C . LEU A 1 247 ? 12.164 8.917 -34.831 1.00 78.69 247 LEU A C 1
ATOM 1995 O O . LEU A 1 247 ? 11.564 9.150 -33.784 1.00 78.69 247 LEU A O 1
ATOM 1999 N N . TYR A 1 248 ? 11.528 8.714 -35.989 1.00 69.62 248 TYR A N 1
ATOM 2000 C CA . TYR A 1 248 ? 10.066 8.716 -36.101 1.00 69.62 248 TYR A CA 1
ATOM 2001 C C . TYR A 1 248 ? 9.405 7.507 -35.428 1.00 69.62 248 TYR A C 1
ATOM 2003 O O . TYR A 1 248 ? 8.273 7.638 -34.970 1.00 69.62 248 TYR A O 1
ATOM 2011 N N . ASP A 1 249 ? 10.079 6.358 -35.368 1.00 74.75 249 ASP A N 1
ATOM 2012 C CA . ASP A 1 249 ? 9.508 5.128 -34.807 1.00 74.75 249 ASP A CA 1
ATOM 2013 C C . ASP A 1 249 ? 9.698 5.046 -33.282 1.00 74.75 249 ASP A C 1
ATOM 2015 O O . ASP A 1 249 ? 8.736 4.850 -32.540 1.00 74.75 249 ASP A O 1
ATOM 2019 N N . ASN A 1 250 ? 10.921 5.281 -32.795 1.00 78.19 250 ASN A N 1
ATOM 2020 C CA . ASN A 1 250 ? 11.275 5.088 -31.386 1.00 78.19 250 ASN A CA 1
ATOM 2021 C C . ASN A 1 250 ? 11.090 6.373 -30.568 1.00 78.19 250 ASN A C 1
ATOM 2023 O O . ASN A 1 250 ? 10.266 6.440 -29.662 1.00 78.19 250 ASN A O 1
ATOM 2027 N N . GLU A 1 251 ? 11.815 7.434 -30.921 1.00 80.50 251 GLU A N 1
ATOM 2028 C CA . GLU A 1 251 ? 11.924 8.634 -30.079 1.00 80.50 251 GLU A CA 1
ATOM 2029 C C . GLU A 1 251 ? 10.629 9.458 -30.053 1.00 80.50 251 GLU A C 1
ATOM 2031 O O . GLU A 1 251 ? 10.264 10.037 -29.030 1.00 80.50 251 GLU A O 1
ATOM 2036 N N . TRP A 1 252 ? 9.905 9.505 -31.174 1.00 82.44 252 TRP A N 1
ATOM 2037 C CA . TRP A 1 252 ? 8.595 10.159 -31.240 1.00 82.44 252 TRP A CA 1
ATOM 2038 C C . TRP A 1 252 ? 7.536 9.422 -30.423 1.00 82.44 252 TRP A C 1
ATOM 2040 O O . TRP A 1 252 ? 6.739 10.070 -29.739 1.00 82.44 252 TRP A O 1
ATOM 2050 N N . THR A 1 253 ? 7.540 8.089 -30.471 1.00 83.81 253 THR A N 1
ATOM 2051 C CA . THR A 1 253 ? 6.620 7.254 -29.692 1.00 83.81 253 THR A CA 1
ATOM 2052 C C . THR A 1 253 ? 6.923 7.377 -28.202 1.00 83.81 253 THR A C 1
ATOM 2054 O O . THR A 1 253 ? 6.011 7.634 -27.417 1.00 83.81 253 THR A O 1
ATOM 2057 N N . ASP A 1 254 ? 8.197 7.320 -27.815 1.00 85.00 254 ASP A N 1
ATOM 2058 C CA . ASP A 1 254 ? 8.627 7.465 -26.423 1.00 85.00 254 ASP A CA 1
ATOM 2059 C C . ASP A 1 254 ? 8.302 8.858 -25.862 1.00 85.00 254 ASP A C 1
ATOM 2061 O O . ASP A 1 254 ? 7.783 8.987 -24.749 1.00 85.00 254 ASP A O 1
ATOM 2065 N N . ALA A 1 255 ? 8.533 9.919 -26.642 1.00 85.69 255 ALA A N 1
ATOM 2066 C CA . ALA A 1 255 ? 8.177 11.279 -26.247 1.00 85.69 255 ALA A CA 1
ATOM 2067 C C . ALA A 1 255 ? 6.656 11.459 -26.105 1.00 85.69 255 ALA A C 1
ATOM 2069 O O . ALA A 1 255 ? 6.194 12.106 -25.161 1.00 85.69 255 ALA A O 1
ATOM 2070 N N . TYR A 1 256 ? 5.869 10.866 -27.008 1.00 87.31 256 TYR A N 1
ATOM 2071 C CA . TYR A 1 256 ? 4.411 10.879 -26.926 1.00 87.31 256 TYR A CA 1
ATOM 2072 C C . TYR A 1 256 ? 3.905 10.141 -25.680 1.00 87.31 256 TYR A C 1
ATOM 2074 O O . TYR A 1 256 ? 3.079 10.676 -24.934 1.00 87.31 256 TYR A O 1
ATOM 2082 N N . GLU A 1 257 ? 4.415 8.933 -25.420 1.00 86.62 257 GLU A N 1
ATOM 2083 C CA . GLU A 1 257 ? 4.054 8.158 -24.231 1.00 86.62 257 GLU A CA 1
ATOM 2084 C C . GLU A 1 257 ? 4.444 8.890 -22.946 1.00 86.62 257 GLU A C 1
ATOM 2086 O O . GLU A 1 257 ? 3.663 8.912 -21.996 1.00 86.62 257 GLU A O 1
ATOM 2091 N N . TYR A 1 258 ? 5.608 9.540 -22.912 1.00 87.31 258 TYR A N 1
ATOM 2092 C CA . TYR A 1 258 ? 6.038 10.317 -21.755 1.00 87.31 258 TYR A CA 1
ATOM 2093 C C . TYR A 1 258 ? 5.095 11.497 -21.474 1.00 87.31 258 TYR A C 1
ATOM 2095 O O . TYR A 1 258 ? 4.626 11.661 -20.346 1.00 87.31 258 TYR A O 1
ATOM 2103 N N . LEU A 1 259 ? 4.779 12.304 -22.489 1.00 86.25 259 LEU A N 1
ATOM 2104 C CA . LEU A 1 259 ? 3.933 13.491 -22.328 1.00 86.25 259 LEU A CA 1
ATOM 2105 C C . LEU A 1 259 ? 2.488 13.126 -21.946 1.00 86.25 259 LEU A C 1
ATOM 2107 O O . LEU A 1 259 ? 1.872 13.803 -21.124 1.00 86.25 259 LEU A O 1
ATOM 2111 N N . THR A 1 260 ? 1.959 12.024 -22.478 1.00 87.38 260 THR A N 1
ATOM 2112 C CA . THR A 1 260 ? 0.591 11.572 -22.171 1.00 87.38 260 THR A CA 1
ATOM 2113 C C . THR A 1 260 ? 0.492 10.821 -20.842 1.00 87.38 260 THR A C 1
ATOM 2115 O O . THR A 1 260 ? -0.418 11.086 -20.058 1.00 87.38 260 THR A O 1
ATOM 2118 N N . ARG A 1 261 ? 1.420 9.899 -20.543 1.00 85.69 261 ARG A N 1
ATOM 2119 C CA . ARG A 1 261 ? 1.351 9.057 -19.333 1.00 85.69 261 ARG A CA 1
ATOM 2120 C C . ARG A 1 261 ? 1.970 9.701 -18.098 1.00 85.69 261 ARG A C 1
ATOM 2122 O O . ARG A 1 261 ? 1.456 9.485 -17.004 1.00 85.69 261 ARG A O 1
ATOM 2129 N N . THR A 1 262 ? 3.060 10.450 -18.250 1.00 81.31 262 THR A N 1
ATOM 2130 C CA . THR A 1 262 ? 3.799 11.026 -17.112 1.00 81.31 262 THR A CA 1
ATOM 2131 C C . THR A 1 262 ? 3.323 12.439 -16.799 1.00 81.31 262 THR A C 1
ATOM 2133 O O . THR A 1 262 ? 3.034 12.746 -15.646 1.00 81.31 262 THR A O 1
ATOM 2136 N N . GLU A 1 263 ? 3.205 13.287 -17.820 1.00 79.06 263 GLU A N 1
ATOM 2137 C CA . GLU A 1 263 ? 2.799 14.693 -17.658 1.00 79.06 263 GLU A CA 1
ATOM 2138 C C . GLU A 1 263 ? 1.272 14.886 -17.759 1.00 79.06 263 GLU A C 1
ATOM 2140 O O . GLU A 1 263 ? 0.754 15.960 -17.455 1.00 79.06 263 GLU A O 1
ATOM 2145 N N . GLY A 1 264 ? 0.527 13.845 -18.155 1.00 86.19 264 GLY A N 1
ATOM 2146 C CA . GLY A 1 264 ? -0.939 13.859 -18.207 1.00 86.19 264 GLY A CA 1
ATOM 2147 C C . GLY A 1 264 ? -1.525 14.794 -19.270 1.00 86.19 264 GLY A C 1
ATOM 2148 O O . GLY A 1 264 ? -2.686 15.202 -19.160 1.00 86.19 264 GLY A O 1
ATOM 2149 N N . LEU A 1 265 ? -0.732 15.168 -20.278 1.00 87.19 265 LEU A N 1
ATOM 2150 C CA . LEU A 1 265 ? -1.181 16.022 -21.373 1.00 87.19 265 LEU A CA 1
ATOM 2151 C C . LEU A 1 265 ? -2.203 15.283 -22.239 1.00 87.19 265 LEU A C 1
ATOM 2153 O O . LEU A 1 265 ? -2.079 14.090 -22.511 1.00 87.19 265 LEU A O 1
ATOM 2157 N N . GLN A 1 266 ? -3.220 16.018 -22.685 1.00 90.44 266 GLN A N 1
ATOM 2158 C CA . GLN A 1 266 ? -4.189 15.505 -23.650 1.00 90.44 266 GLN A CA 1
ATOM 2159 C C . GLN A 1 266 ? -3.518 15.307 -25.011 1.00 90.44 266 GLN A C 1
ATOM 2161 O O . GLN A 1 266 ? -2.693 16.127 -25.416 1.00 90.44 266 GLN A O 1
ATOM 2166 N N . ASP A 1 267 ? -3.932 14.269 -25.735 1.00 88.88 267 ASP A N 1
ATOM 2167 C CA . ASP A 1 267 ? -3.357 13.862 -27.023 1.00 88.88 267 ASP A CA 1
ATOM 2168 C C . ASP A 1 267 ? -3.180 15.035 -28.001 1.00 88.88 267 ASP A C 1
ATOM 2170 O O . ASP A 1 267 ? -2.116 15.207 -28.593 1.00 88.88 267 ASP A O 1
ATOM 2174 N N . GLU A 1 268 ? -4.190 15.902 -28.129 1.00 89.56 268 GLU A N 1
ATOM 2175 C CA . GLU A 1 268 ? -4.147 17.044 -29.049 1.00 89.56 268 GLU A CA 1
ATOM 2176 C C . GLU A 1 268 ? -3.063 18.073 -28.675 1.00 89.56 268 GLU A C 1
ATOM 2178 O O . GLU A 1 268 ? -2.431 18.664 -29.552 1.00 89.56 268 GLU A O 1
ATOM 2183 N N . GLU A 1 269 ? -2.824 18.279 -27.380 1.00 87.56 269 GLU A N 1
ATOM 2184 C CA . GLU A 1 269 ? -1.799 19.201 -26.885 1.00 87.56 269 GLU A CA 1
ATOM 2185 C C . GLU A 1 269 ? -0.399 18.589 -27.017 1.00 87.56 269 GLU A C 1
ATOM 2187 O O . GLU A 1 269 ? 0.532 19.259 -27.464 1.00 87.56 269 GLU A O 1
ATOM 2192 N N . THR A 1 270 ? -0.265 17.292 -26.729 1.00 88.81 270 THR A N 1
ATOM 2193 C CA . THR A 1 270 ? 0.974 16.535 -26.942 1.00 88.81 270 THR A CA 1
ATOM 2194 C C . THR A 1 270 ? 1.404 16.583 -28.409 1.00 88.81 270 THR A C 1
ATOM 2196 O O . THR A 1 270 ? 2.547 16.930 -28.712 1.00 88.81 270 THR A O 1
ATOM 2199 N N . VAL A 1 271 ? 0.482 16.321 -29.343 1.00 89.19 271 VAL A N 1
ATOM 2200 C CA . VAL A 1 271 ? 0.768 16.379 -30.786 1.00 89.19 271 VAL A CA 1
ATOM 2201 C C . VAL A 1 271 ? 1.154 17.794 -31.222 1.00 89.19 271 VAL A C 1
ATOM 2203 O O . VAL A 1 271 ? 2.104 17.952 -31.990 1.00 89.19 271 VAL A O 1
ATOM 2206 N N . LYS A 1 272 ? 0.481 18.838 -30.717 1.00 88.00 272 LYS A N 1
ATOM 2207 C CA . LYS A 1 272 ? 0.844 20.237 -31.014 1.00 88.00 272 LYS A CA 1
ATOM 2208 C C . LYS A 1 272 ? 2.254 20.578 -30.539 1.00 88.00 272 LYS A C 1
ATOM 2210 O O . LYS A 1 272 ? 2.989 21.247 -31.267 1.00 88.00 272 LYS A O 1
ATOM 2215 N N . GLN A 1 273 ? 2.650 20.111 -29.356 1.00 85.31 273 GLN A N 1
ATOM 2216 C CA . GLN A 1 273 ? 3.997 20.339 -28.833 1.00 85.31 273 GLN A CA 1
ATOM 2217 C C . GLN A 1 273 ? 5.064 19.620 -29.662 1.00 85.31 273 GLN A C 1
ATOM 2219 O O . GLN A 1 273 ? 6.040 20.254 -30.068 1.00 85.31 273 GLN A O 1
ATOM 2224 N N . LEU A 1 274 ? 4.856 18.341 -29.985 1.00 86.88 274 LEU A N 1
ATOM 2225 C CA . LEU A 1 274 ? 5.781 17.577 -30.828 1.00 86.88 274 LEU A CA 1
ATOM 2226 C C . LEU A 1 274 ? 5.901 18.184 -32.236 1.00 86.88 274 LEU A C 1
ATOM 2228 O O . LEU A 1 274 ? 7.005 18.345 -32.760 1.00 86.88 274 LEU A O 1
ATOM 2232 N N . LEU A 1 275 ? 4.785 18.625 -32.821 1.00 87.25 275 LEU A N 1
ATOM 2233 C CA . LEU A 1 275 ? 4.777 19.315 -34.111 1.00 87.25 275 LEU A CA 1
ATOM 2234 C C . LEU A 1 275 ? 5.551 20.639 -34.063 1.00 87.25 275 LEU A C 1
ATOM 2236 O O . LEU A 1 275 ? 6.281 20.964 -35.000 1.00 87.25 275 LEU A O 1
ATOM 2240 N N . ASN A 1 276 ? 5.425 21.403 -32.977 1.00 86.94 276 ASN A N 1
ATOM 2241 C CA . ASN A 1 276 ? 6.153 22.659 -32.812 1.00 86.94 276 ASN A CA 1
ATOM 2242 C C . ASN A 1 276 ? 7.672 22.432 -32.716 1.00 86.94 276 ASN A C 1
ATOM 2244 O O . ASN A 1 276 ? 8.456 23.189 -33.297 1.00 86.94 276 ASN A O 1
ATOM 2248 N N . ILE A 1 277 ? 8.094 21.359 -32.040 1.00 85.88 277 ILE A N 1
ATOM 2249 C CA . ILE A 1 277 ? 9.500 20.940 -31.992 1.00 85.88 277 ILE A CA 1
ATOM 2250 C C . ILE A 1 277 ? 9.997 20.624 -33.407 1.00 85.88 277 ILE A C 1
ATOM 2252 O O . ILE A 1 277 ? 11.006 21.186 -33.838 1.00 85.88 277 ILE A O 1
ATOM 2256 N N . LEU A 1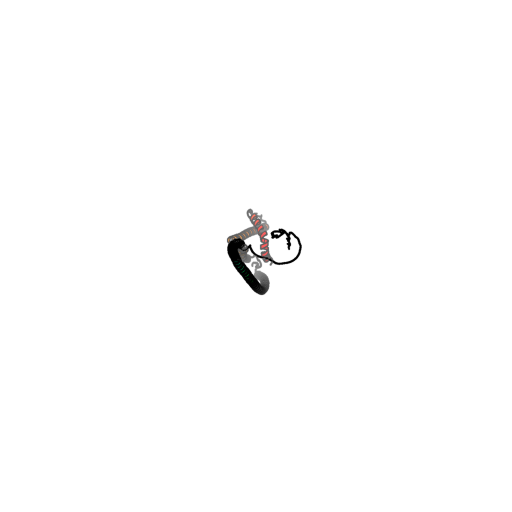 278 ? 9.258 19.806 -34.162 1.00 84.94 278 LEU A N 1
ATOM 2257 C CA . LEU A 1 278 ? 9.623 19.441 -35.533 1.00 84.94 278 LEU A CA 1
ATOM 2258 C C . LEU A 1 278 ? 9.734 20.663 -36.448 1.00 84.94 278 LEU A C 1
ATOM 2260 O O . LEU A 1 278 ? 10.707 20.813 -37.185 1.00 84.94 278 LEU A O 1
ATOM 2264 N N . HIS A 1 279 ? 8.752 21.559 -36.373 1.00 84.75 279 HIS A N 1
ATOM 2265 C CA . HIS A 1 279 ? 8.725 22.781 -37.167 1.00 84.75 279 HIS A CA 1
ATOM 2266 C C . HIS A 1 279 ? 9.912 23.697 -36.840 1.00 84.75 279 HIS A C 1
ATOM 2268 O O . HIS A 1 279 ? 10.527 24.275 -37.737 1.00 84.75 279 HIS A O 1
ATOM 2274 N N . THR A 1 280 ? 10.294 23.781 -35.565 1.00 83.56 280 THR A N 1
ATOM 2275 C CA . THR A 1 280 ? 11.463 24.558 -35.140 1.00 83.56 280 THR A CA 1
ATOM 2276 C C . THR A 1 280 ? 12.761 23.951 -35.674 1.00 83.56 280 THR A C 1
ATOM 2278 O O . THR A 1 280 ? 13.593 24.674 -36.224 1.00 83.56 280 THR A O 1
ATOM 2281 N N . ILE A 1 281 ? 12.928 22.630 -35.560 1.00 83.62 281 ILE A N 1
ATOM 2282 C CA . ILE A 1 281 ? 14.102 21.924 -36.093 1.00 83.62 281 ILE A CA 1
ATOM 2283 C C . ILE A 1 281 ? 14.206 22.146 -37.604 1.00 83.62 281 ILE A C 1
ATOM 2285 O O . ILE A 1 281 ? 15.274 22.499 -38.099 1.00 83.62 281 ILE A O 1
ATOM 2289 N N . TYR A 1 282 ? 13.092 22.030 -38.328 1.00 84.44 282 TYR A N 1
ATOM 2290 C CA . TYR A 1 282 ? 13.044 22.272 -39.767 1.00 84.44 282 TYR A CA 1
ATOM 2291 C C . TYR A 1 282 ? 13.544 23.676 -40.147 1.00 84.44 282 TYR A C 1
ATOM 2293 O O . TYR A 1 282 ? 14.383 23.809 -41.040 1.00 84.44 282 TYR A O 1
ATOM 2301 N N . ILE A 1 283 ? 13.089 24.719 -39.443 1.00 85.94 283 ILE A N 1
ATOM 2302 C CA . ILE A 1 283 ? 13.541 26.101 -39.679 1.00 85.94 283 ILE A CA 1
ATOM 2303 C C . ILE A 1 283 ? 15.052 26.231 -39.432 1.00 85.94 283 ILE A C 1
ATOM 2305 O O . ILE A 1 283 ? 15.767 26.779 -40.274 1.00 85.94 283 ILE A O 1
ATOM 2309 N N . LEU A 1 284 ? 15.557 25.680 -38.324 1.00 85.12 284 LEU A N 1
ATOM 2310 C CA . LEU A 1 284 ? 16.988 25.713 -37.997 1.00 85.12 284 LEU A CA 1
ATOM 2311 C C . LEU A 1 284 ? 17.841 24.994 -39.052 1.00 85.12 284 LEU A C 1
ATOM 2313 O O . LEU A 1 284 ? 18.900 25.495 -39.443 1.00 85.12 284 LEU A O 1
ATOM 2317 N N . CYS A 1 285 ? 17.384 23.840 -39.541 1.00 82.94 285 CYS A N 1
ATOM 2318 C CA . CYS A 1 285 ? 18.059 23.089 -40.597 1.00 82.94 285 CYS A CA 1
ATOM 2319 C C . CYS A 1 285 ? 18.075 23.864 -41.919 1.00 82.94 285 CYS A C 1
ATOM 2321 O O . CYS A 1 285 ? 19.115 23.927 -42.579 1.00 82.94 285 CYS A O 1
ATOM 2323 N N . MET A 1 286 ? 16.960 24.498 -42.290 1.00 87.25 286 MET A N 1
ATOM 2324 C CA . MET A 1 286 ? 16.865 25.338 -43.488 1.00 87.25 286 MET A CA 1
ATOM 2325 C C . MET A 1 286 ? 17.835 26.524 -43.434 1.00 87.25 286 MET A C 1
ATOM 2327 O O . MET A 1 286 ? 18.560 26.781 -44.397 1.00 87.25 286 MET A O 1
ATOM 2331 N N . GLU A 1 287 ? 17.900 27.222 -42.301 1.00 86.25 287 GLU A N 1
ATOM 2332 C CA . GLU A 1 287 ? 18.829 28.340 -42.103 1.00 86.25 287 GLU A CA 1
ATOM 2333 C C . GLU A 1 287 ? 20.290 27.892 -42.132 1.00 86.25 287 GLU A C 1
ATOM 2335 O O . GLU A 1 287 ? 21.120 28.526 -42.787 1.00 86.25 287 GLU A O 1
ATOM 2340 N N . SER A 1 288 ? 20.597 26.774 -41.473 1.00 81.69 288 SER A N 1
ATOM 2341 C CA . SER A 1 288 ? 21.944 26.199 -41.453 1.00 81.69 288 SER A CA 1
ATOM 2342 C C . SER A 1 288 ? 22.387 25.778 -42.852 1.00 81.69 288 SER A C 1
ATOM 2344 O O . SER A 1 288 ? 23.495 26.112 -43.264 1.00 81.69 288 SER A O 1
ATOM 2346 N N . THR A 1 289 ? 21.506 25.129 -43.618 1.00 82.38 289 THR A N 1
ATOM 2347 C CA . THR A 1 289 ? 21.778 24.714 -45.003 1.00 82.38 289 THR A CA 1
ATOM 2348 C C . THR A 1 289 ? 22.010 25.923 -45.898 1.00 82.38 289 THR A C 1
ATOM 2350 O O . THR A 1 289 ? 22.964 25.951 -46.676 1.00 82.38 289 THR A O 1
ATOM 2353 N N . ARG A 1 290 ? 21.175 26.961 -45.767 1.00 83.44 290 ARG A N 1
ATOM 2354 C CA . ARG A 1 290 ? 21.339 28.203 -46.525 1.00 83.44 290 ARG A CA 1
ATOM 2355 C C . ARG A 1 290 ? 22.679 28.860 -46.214 1.00 83.44 290 ARG A C 1
ATOM 2357 O O . ARG A 1 290 ? 23.417 29.184 -47.136 1.00 83.44 290 ARG A O 1
ATOM 2364 N N . LYS A 1 291 ? 23.030 28.976 -44.932 1.00 85.75 291 LYS A N 1
ATOM 2365 C CA . LYS A 1 291 ? 24.310 29.541 -44.501 1.00 85.75 291 LYS A CA 1
ATOM 2366 C C . LYS A 1 291 ? 25.498 28.738 -45.034 1.00 85.75 291 LYS A C 1
ATOM 2368 O O . LYS A 1 291 ? 26.413 29.325 -45.592 1.00 85.75 291 LYS A O 1
ATOM 2373 N N . GLN A 1 292 ? 25.465 27.411 -44.915 1.00 82.62 292 GLN A N 1
ATOM 2374 C CA . GLN A 1 292 ? 26.517 26.538 -45.446 1.00 82.62 292 GLN A CA 1
ATOM 2375 C C . GLN A 1 292 ? 26.651 26.664 -46.967 1.00 82.62 292 GLN A C 1
ATOM 2377 O O . GLN A 1 292 ? 27.762 26.720 -47.486 1.00 82.62 292 GLN A O 1
ATOM 2382 N N . THR A 1 293 ? 25.527 26.753 -47.679 1.00 82.81 293 THR A N 1
ATOM 2383 C CA . THR A 1 293 ? 25.509 26.946 -49.135 1.00 82.81 293 THR A CA 1
ATOM 2384 C C . THR A 1 293 ? 26.108 28.296 -49.515 1.00 82.81 293 THR A C 1
ATOM 2386 O O . THR A 1 293 ? 26.929 28.367 -50.428 1.00 82.81 293 THR A O 1
ATOM 2389 N N . ASP A 1 294 ? 25.749 29.359 -48.795 1.00 83.62 294 ASP A N 1
ATOM 2390 C CA . ASP A 1 294 ? 26.303 30.694 -49.002 1.00 83.62 294 ASP A CA 1
ATOM 2391 C C . ASP A 1 294 ? 27.804 30.721 -48.681 1.00 83.62 294 ASP A C 1
ATOM 2393 O O . ASP A 1 294 ? 28.584 31.301 -49.435 1.00 83.62 294 ASP A O 1
ATOM 2397 N N . ASP A 1 295 ? 28.244 30.064 -47.609 1.00 84.25 295 ASP A N 1
ATOM 2398 C CA . ASP A 1 295 ? 29.655 29.963 -47.229 1.00 84.25 295 ASP A CA 1
ATOM 2399 C C . ASP A 1 295 ? 30.470 29.198 -48.282 1.00 84.25 295 ASP A C 1
ATOM 2401 O O . ASP A 1 295 ? 31.511 29.693 -48.722 1.00 84.25 295 ASP A O 1
ATOM 2405 N N . LEU A 1 296 ? 29.972 28.054 -48.762 1.00 83.50 296 LEU A N 1
ATOM 2406 C CA . LEU A 1 296 ? 30.591 27.281 -49.845 1.00 83.50 296 LEU A CA 1
ATOM 2407 C C . LEU A 1 296 ? 30.650 28.080 -51.146 1.00 83.50 296 LEU A C 1
ATOM 2409 O O . LEU A 1 296 ? 31.705 28.168 -51.774 1.00 83.50 296 LEU A O 1
ATOM 2413 N N . ARG A 1 297 ? 29.540 28.715 -51.534 1.00 82.25 297 ARG A N 1
ATOM 2414 C CA . ARG A 1 297 ? 29.476 29.567 -52.726 1.00 82.25 297 ARG A CA 1
ATOM 2415 C C . ARG A 1 297 ? 30.476 30.712 -52.630 1.00 82.25 297 ARG A C 1
ATOM 2417 O O . ARG A 1 297 ? 31.195 30.981 -53.584 1.00 82.25 297 ARG A O 1
ATOM 2424 N N . ASN A 1 298 ? 30.563 31.362 -51.476 1.00 81.31 298 ASN A N 1
ATOM 2425 C CA . ASN A 1 298 ? 31.504 32.448 -51.237 1.00 81.31 298 ASN A CA 1
ATOM 2426 C C . ASN A 1 298 ? 32.960 31.978 -51.249 1.00 81.31 298 ASN A C 1
ATOM 2428 O O . ASN A 1 298 ? 33.815 32.677 -51.790 1.00 81.31 298 ASN A O 1
ATOM 2432 N N . ALA A 1 299 ? 33.248 30.804 -50.686 1.00 84.56 299 ALA A N 1
ATOM 2433 C CA . ALA A 1 299 ? 34.570 30.195 -50.746 1.00 84.56 299 ALA A CA 1
ATOM 2434 C C . ALA A 1 299 ? 34.966 29.871 -52.196 1.00 84.56 299 ALA A C 1
ATOM 2436 O O . ALA A 1 299 ? 36.082 30.181 -52.609 1.00 84.56 299 ALA A O 1
ATOM 2437 N N . MET A 1 300 ? 34.036 29.337 -52.994 1.00 82.69 300 MET A N 1
ATOM 2438 C CA . MET A 1 300 ? 34.242 29.074 -54.422 1.00 82.69 300 MET A CA 1
ATOM 2439 C C . MET A 1 300 ? 34.444 30.360 -55.233 1.00 82.69 300 MET A C 1
ATOM 2441 O O . MET A 1 300 ? 35.369 30.434 -56.036 1.00 82.69 300 MET A O 1
ATOM 2445 N N . LEU A 1 301 ? 33.629 31.395 -55.009 1.00 80.06 301 LEU A N 1
ATOM 2446 C CA . LEU A 1 301 ? 33.779 32.694 -55.678 1.00 80.06 301 LEU A CA 1
ATOM 2447 C C . LEU A 1 301 ? 35.110 33.368 -55.319 1.00 80.06 301 LEU A C 1
ATOM 2449 O O . LEU A 1 301 ? 35.776 33.903 -56.202 1.00 80.06 301 LEU A O 1
ATOM 2453 N N . SER A 1 302 ? 35.525 33.275 -54.052 1.00 80.12 302 SER A N 1
ATOM 2454 C CA . SER A 1 302 ? 36.832 33.742 -53.577 1.00 80.12 302 SER A CA 1
ATOM 2455 C C . SER A 1 302 ? 37.981 33.004 -54.270 1.00 80.12 302 SER A C 1
ATOM 2457 O O . SER A 1 302 ? 38.914 33.635 -54.763 1.00 80.12 302 SER A O 1
ATOM 2459 N N . TYR A 1 303 ? 37.886 31.675 -54.388 1.00 80.75 303 TYR A N 1
ATOM 2460 C CA . TYR A 1 303 ? 38.868 30.858 -55.105 1.00 80.75 303 TYR A CA 1
ATOM 2461 C C . TYR A 1 303 ? 38.962 31.218 -56.600 1.00 80.75 303 TYR A C 1
ATOM 2463 O O . TYR A 1 303 ? 40.042 31.166 -57.183 1.00 80.75 303 TYR A O 1
ATOM 2471 N N . LEU A 1 304 ? 37.849 31.636 -57.210 1.00 81.06 304 LEU A N 1
ATOM 2472 C CA . LEU A 1 304 ? 37.765 32.050 -58.616 1.00 81.06 304 LEU A CA 1
ATOM 2473 C C . LEU A 1 304 ? 38.045 33.551 -58.848 1.00 81.06 304 LEU A C 1
ATOM 2475 O O . LEU A 1 304 ? 38.002 34.001 -59.992 1.00 81.06 304 LEU A O 1
ATOM 2479 N N . GLY A 1 305 ? 38.328 34.334 -57.799 1.00 74.62 305 GLY A N 1
ATOM 2480 C CA . GLY A 1 305 ? 38.617 35.772 -57.899 1.00 74.62 305 GLY A CA 1
ATOM 2481 C C . GLY A 1 305 ? 37.413 36.658 -58.253 1.00 74.62 305 GLY A C 1
ATOM 2482 O O . GLY A 1 305 ? 37.598 37.784 -58.715 1.00 74.62 305 GLY A O 1
ATOM 2483 N N . LEU A 1 306 ? 36.184 36.168 -58.059 1.00 71.75 306 LEU A N 1
ATOM 2484 C CA . LEU A 1 306 ? 34.946 36.891 -58.366 1.00 71.75 306 LEU A CA 1
ATOM 2485 C C . LEU A 1 306 ? 34.397 37.633 -57.129 1.00 71.75 306 LEU A C 1
ATOM 2487 O O . LEU A 1 306 ? 34.535 37.146 -56.004 1.00 71.75 306 LEU A O 1
ATOM 2491 N N . PRO A 1 307 ? 33.759 38.809 -57.303 1.00 64.38 307 PRO A N 1
ATOM 2492 C CA . PRO A 1 307 ? 33.224 39.591 -56.192 1.00 64.38 307 PRO A CA 1
ATOM 2493 C C . PRO A 1 307 ? 32.054 38.886 -55.489 1.00 64.38 307 PRO A C 1
ATOM 2495 O O . PRO A 1 307 ? 31.227 38.218 -56.108 1.00 64.38 307 PRO A O 1
ATOM 2498 N N . ARG A 1 308 ? 31.990 39.059 -54.165 1.00 63.03 308 ARG A N 1
ATOM 2499 C CA . ARG A 1 308 ? 30.990 38.452 -53.277 1.00 63.03 308 ARG A CA 1
ATOM 2500 C C . ARG A 1 308 ? 29.625 39.125 -53.473 1.00 63.03 308 ARG A C 1
ATOM 2502 O O . ARG A 1 308 ? 29.501 40.321 -53.219 1.00 63.03 308 ARG A O 1
ATOM 2509 N N . GLU A 1 309 ? 28.596 38.379 -53.865 1.00 57.38 309 GLU A N 1
ATOM 2510 C CA . GLU A 1 309 ? 27.215 38.881 -53.852 1.00 57.38 309 GLU A CA 1
ATOM 2511 C C . GLU A 1 309 ? 26.594 38.662 -52.467 1.00 57.38 309 GLU A C 1
ATOM 2513 O O . GLU A 1 309 ? 26.441 37.532 -52.008 1.00 57.38 309 GLU A O 1
ATOM 2518 N N . VAL A 1 310 ? 26.242 39.750 -51.778 1.00 55.62 310 VAL A N 1
ATOM 2519 C CA . VAL A 1 310 ? 25.549 39.698 -50.484 1.00 55.62 310 VAL A CA 1
ATOM 2520 C C . VAL A 1 310 ? 24.044 39.757 -50.741 1.00 55.62 310 VAL A C 1
ATOM 2522 O O . VAL A 1 310 ? 23.518 40.813 -51.086 1.00 55.62 310 VAL A O 1
ATOM 2525 N N . THR A 1 311 ? 23.326 38.646 -50.563 1.00 54.44 311 THR A N 1
ATOM 2526 C CA . THR A 1 311 ? 21.853 38.683 -50.572 1.00 54.44 311 THR A CA 1
ATOM 2527 C C . THR A 1 311 ? 21.317 39.210 -49.230 1.00 54.44 311 THR A C 1
ATOM 2529 O O . THR A 1 311 ? 21.802 38.756 -48.190 1.00 54.44 311 THR A O 1
ATOM 2532 N N . PRO A 1 312 ? 20.318 40.118 -49.193 1.00 48.72 312 PRO A N 1
ATOM 2533 C CA . PRO A 1 312 ? 19.817 40.690 -47.942 1.00 48.72 312 PRO A CA 1
ATOM 2534 C C . PRO A 1 312 ? 19.015 39.675 -47.113 1.00 48.72 312 PRO A C 1
ATOM 2536 O O . PRO A 1 312 ? 18.177 38.941 -47.639 1.00 48.72 312 PRO A O 1
ATOM 2539 N N . ILE A 1 313 ? 19.241 39.673 -45.798 1.00 50.69 313 ILE A N 1
ATOM 2540 C CA . ILE A 1 313 ? 18.554 38.822 -44.816 1.00 50.69 313 ILE A CA 1
ATOM 2541 C C . ILE A 1 313 ? 17.298 39.556 -44.309 1.00 50.69 313 ILE A C 1
ATOM 2543 O O . ILE A 1 313 ? 17.409 40.637 -43.735 1.00 50.69 313 ILE A O 1
ATOM 2547 N N . GLN A 1 314 ? 16.103 38.974 -44.461 1.00 49.03 314 GLN A N 1
ATOM 2548 C CA . GLN A 1 314 ? 14.905 39.409 -43.722 1.00 49.03 314 GLN A CA 1
ATOM 2549 C C . GLN A 1 314 ? 14.877 38.697 -42.354 1.00 49.03 314 GLN A C 1
ATOM 2551 O O . GLN A 1 314 ? 14.412 37.569 -42.250 1.00 49.03 314 GLN A O 1
ATOM 2556 N N . SER A 1 315 ? 15.435 39.326 -41.310 1.00 52.09 315 SER A N 1
ATOM 2557 C CA . SER A 1 315 ? 15.751 38.697 -40.008 1.00 52.09 315 SER A CA 1
ATOM 2558 C C . SER A 1 315 ? 14.835 39.088 -38.832 1.00 52.09 315 SER A C 1
ATOM 2560 O O . SER A 1 315 ? 15.283 39.103 -37.688 1.00 52.09 315 SER A O 1
ATOM 2562 N N . SER A 1 316 ? 13.577 39.478 -39.050 1.00 48.31 316 SER A N 1
ATOM 2563 C CA . SER A 1 316 ? 12.759 40.041 -37.957 1.00 48.31 316 SER A CA 1
ATOM 2564 C C . SER A 1 316 ? 12.007 39.010 -37.100 1.00 48.31 316 SER A C 1
ATOM 2566 O O . SER A 1 316 ? 11.642 39.326 -35.969 1.00 48.31 316 SER A O 1
ATOM 2568 N N . GLN A 1 317 ? 11.795 37.778 -37.578 1.00 50.12 317 GLN A N 1
ATOM 2569 C CA . GLN A 1 317 ? 11.064 36.737 -36.827 1.00 50.12 317 GLN A CA 1
ATOM 2570 C C . GLN A 1 317 ? 11.981 35.731 -36.104 1.00 50.12 317 GLN A C 1
ATOM 2572 O O . GLN A 1 317 ? 11.593 35.158 -35.085 1.00 50.12 317 GLN A O 1
ATOM 2577 N N . THR A 1 318 ? 13.224 35.579 -36.554 1.00 48.38 318 THR A N 1
ATOM 2578 C CA . THR A 1 318 ? 14.184 34.566 -36.085 1.00 48.38 318 THR A CA 1
ATOM 2579 C C . THR A 1 318 ? 14.760 34.837 -34.697 1.00 48.38 318 THR A C 1
ATOM 2581 O O . THR A 1 318 ? 14.927 33.915 -33.896 1.00 48.38 318 THR A O 1
ATOM 2584 N N . THR A 1 319 ? 14.991 36.101 -34.341 1.00 52.62 319 THR A N 1
ATOM 2585 C CA . THR A 1 319 ? 15.585 36.468 -33.041 1.00 52.62 319 THR A CA 1
ATOM 2586 C C . THR A 1 319 ? 14.650 36.202 -31.852 1.00 52.62 319 THR A C 1
ATOM 2588 O O . THR A 1 319 ? 15.109 35.992 -30.732 1.00 52.62 319 THR A O 1
ATOM 2591 N N . ARG A 1 320 ? 13.325 36.182 -32.070 1.00 49.94 320 ARG A N 1
ATOM 2592 C CA . ARG A 1 320 ? 12.341 35.898 -31.008 1.00 49.94 320 ARG A CA 1
ATOM 2593 C C . ARG A 1 320 ? 12.193 34.402 -30.727 1.00 49.94 320 ARG A C 1
ATOM 2595 O O . ARG A 1 320 ? 12.117 34.016 -29.564 1.00 49.94 320 ARG A O 1
ATOM 2602 N N . ILE A 1 321 ? 12.203 33.572 -31.771 1.00 51.81 321 ILE A N 1
ATOM 2603 C CA . ILE A 1 321 ? 12.059 32.114 -31.645 1.00 51.81 321 ILE A CA 1
ATOM 2604 C C . ILE A 1 321 ? 13.331 31.506 -31.039 1.00 51.81 321 ILE A C 1
ATOM 2606 O O . ILE A 1 321 ? 13.244 30.720 -30.102 1.00 51.81 321 ILE A O 1
ATOM 2610 N N . THR A 1 322 ? 14.514 31.946 -31.479 1.00 54.97 322 THR A N 1
ATOM 2611 C CA . THR A 1 322 ? 15.807 31.469 -30.949 1.00 54.97 322 THR A CA 1
ATOM 2612 C C . THR A 1 322 ? 16.021 31.805 -29.469 1.00 54.97 322 THR A C 1
ATOM 2614 O O . THR A 1 322 ? 16.533 30.972 -28.731 1.00 54.97 322 THR A O 1
ATOM 2617 N N . SER A 1 323 ? 15.575 32.974 -28.996 1.00 54.78 323 SER A N 1
ATOM 2618 C CA . SER A 1 323 ? 15.621 33.357 -27.573 1.00 54.78 323 SER A CA 1
ATOM 2619 C C . SER A 1 323 ? 14.698 32.494 -26.698 1.00 54.78 323 SER A C 1
ATOM 2621 O O . SER A 1 323 ? 15.114 31.977 -25.657 1.00 54.78 323 SER A O 1
ATOM 2623 N N . SER A 1 324 ? 13.459 32.273 -27.150 1.00 54.56 324 SER A N 1
ATOM 2624 C CA . SER A 1 324 ? 12.490 31.424 -26.446 1.00 54.56 324 SER A CA 1
ATOM 2625 C C . SER A 1 324 ? 12.937 29.960 -26.420 1.00 54.56 324 SER A C 1
ATOM 2627 O O . SER A 1 324 ? 12.821 29.300 -25.389 1.00 54.56 324 SER A O 1
ATOM 2629 N N . LEU A 1 325 ? 13.507 29.470 -27.526 1.00 53.50 325 LEU A N 1
ATOM 2630 C CA . LEU A 1 325 ? 14.046 28.119 -27.635 1.00 53.50 325 LEU A CA 1
ATOM 2631 C C . LEU A 1 325 ? 15.316 27.954 -26.803 1.00 53.50 325 LEU A C 1
ATOM 2633 O O . LEU A 1 325 ? 15.434 26.961 -26.114 1.00 53.50 325 LEU A O 1
ATOM 2637 N N . MET A 1 326 ? 16.240 28.919 -26.793 1.00 57.22 326 MET A N 1
ATOM 2638 C CA . MET A 1 326 ? 17.421 28.852 -25.925 1.00 57.22 326 MET A CA 1
ATOM 2639 C C . MET A 1 326 ? 17.028 28.893 -24.451 1.00 57.22 326 MET A C 1
ATOM 2641 O O . MET A 1 326 ? 17.668 28.230 -23.647 1.00 57.22 326 MET A O 1
ATOM 2645 N N . THR A 1 327 ? 15.953 29.588 -24.082 1.00 66.25 327 THR A N 1
ATOM 2646 C CA . THR A 1 327 ? 15.442 29.594 -22.703 1.00 66.25 327 THR A CA 1
ATOM 2647 C C . THR A 1 327 ? 14.798 28.250 -22.338 1.00 66.25 327 THR A C 1
ATOM 2649 O O . THR A 1 327 ? 15.139 27.674 -21.304 1.00 66.25 327 THR A O 1
ATOM 2652 N N . TRP A 1 328 ? 13.948 27.700 -23.213 1.00 59.19 328 TRP A N 1
ATOM 2653 C CA . TRP A 1 328 ? 13.300 26.397 -23.013 1.00 59.19 328 TRP A CA 1
ATOM 2654 C C . TRP A 1 328 ? 14.295 25.234 -23.081 1.00 59.19 328 TRP A C 1
ATOM 2656 O O . TRP A 1 328 ? 14.270 24.351 -22.230 1.00 59.19 328 TRP A O 1
ATOM 2666 N N . LEU A 1 329 ? 15.226 25.256 -24.036 1.00 51.03 329 LEU A N 1
ATOM 2667 C CA . LEU A 1 329 ? 16.346 24.328 -24.116 1.00 51.03 329 LEU A CA 1
ATOM 2668 C C . LEU A 1 329 ? 17.226 24.488 -22.885 1.00 51.03 329 LEU A C 1
ATOM 2670 O O . LEU A 1 329 ? 17.526 23.492 -22.272 1.00 51.03 329 LEU A O 1
ATOM 2674 N N . THR A 1 330 ? 17.588 25.680 -22.413 1.00 60.25 330 THR A N 1
ATOM 2675 C CA . THR A 1 330 ? 18.410 25.787 -21.186 1.00 60.25 330 THR A CA 1
ATOM 2676 C C . THR A 1 330 ? 17.691 25.220 -19.951 1.00 60.25 330 THR A C 1
ATOM 2678 O O . THR A 1 330 ? 18.338 24.616 -19.096 1.00 60.25 330 THR A O 1
ATOM 2681 N N . GLN A 1 331 ? 16.360 25.330 -19.880 1.00 58.97 331 GLN A N 1
ATOM 2682 C CA . GLN A 1 331 ? 15.543 24.727 -18.817 1.00 58.97 331 GLN A CA 1
ATOM 2683 C C . GLN A 1 331 ? 15.386 23.201 -18.957 1.00 58.97 331 GLN A C 1
ATOM 2685 O O . GLN A 1 331 ? 15.435 22.497 -17.950 1.00 58.97 331 GLN A O 1
ATOM 2690 N N . ASN A 1 332 ? 15.281 22.672 -20.180 1.00 54.72 332 ASN A N 1
ATOM 2691 C CA . ASN A 1 332 ? 15.029 21.249 -20.451 1.00 54.72 332 ASN A CA 1
ATOM 2692 C C . ASN A 1 332 ? 16.274 20.453 -20.895 1.00 54.72 332 ASN A C 1
ATOM 2694 O O . ASN A 1 332 ? 16.252 19.226 -20.909 1.00 54.72 332 ASN A O 1
ATOM 2698 N N . ILE A 1 333 ? 17.402 21.117 -21.170 1.00 51.69 333 ILE A N 1
ATOM 2699 C CA . ILE A 1 333 ? 18.714 20.523 -21.482 1.00 51.69 333 ILE A CA 1
ATOM 2700 C C . ILE A 1 333 ? 19.216 19.752 -20.270 1.00 51.69 333 ILE A C 1
ATOM 2702 O O . ILE A 1 333 ? 19.865 18.742 -20.452 1.00 51.69 333 ILE A O 1
ATOM 2706 N N . SER A 1 334 ? 18.897 20.137 -19.033 1.00 50.75 334 SER A N 1
ATOM 2707 C CA . SER A 1 334 ? 19.188 19.295 -17.856 1.00 50.75 334 SER A CA 1
ATOM 2708 C C . SER A 1 334 ? 18.605 17.874 -18.001 1.00 50.75 334 SER A C 1
ATOM 2710 O O . SER A 1 334 ? 19.256 16.887 -17.654 1.00 50.75 334 SER A O 1
ATOM 2712 N N . TYR A 1 335 ? 17.407 17.776 -18.587 1.00 52.06 335 TYR A N 1
ATOM 2713 C CA . TYR A 1 335 ? 16.661 16.536 -18.790 1.00 52.06 335 TYR A CA 1
ATOM 2714 C C . TYR A 1 335 ? 17.141 15.791 -20.045 1.00 52.06 335 TYR A C 1
ATOM 2716 O O . TYR A 1 335 ? 17.546 14.632 -19.971 1.00 52.06 335 TYR A O 1
ATOM 2724 N N . PHE A 1 336 ? 17.228 16.491 -21.180 1.00 44.56 336 PHE A N 1
ATOM 2725 C CA . PHE A 1 336 ? 17.716 15.922 -22.437 1.00 44.56 336 PHE A CA 1
ATOM 2726 C C . PHE A 1 336 ? 19.199 15.562 -22.392 1.00 44.56 336 PHE A C 1
ATOM 2728 O O . PHE A 1 336 ? 19.583 14.550 -22.948 1.00 44.56 336 PHE A O 1
ATOM 2735 N N . LYS A 1 337 ? 20.051 16.316 -21.692 1.00 46.22 337 LYS A N 1
ATOM 2736 C CA . LYS A 1 337 ? 21.480 16.000 -21.542 1.00 46.22 337 LYS A CA 1
ATOM 2737 C C . LYS A 1 337 ? 21.676 14.758 -20.678 1.00 46.22 337 LYS A C 1
ATOM 2739 O O . LYS A 1 337 ? 22.647 14.058 -20.906 1.00 46.22 337 LYS A O 1
ATOM 2744 N N . LYS A 1 338 ? 20.768 14.405 -19.762 1.00 49.31 338 LYS A N 1
ATOM 2745 C CA . LYS A 1 338 ? 20.832 13.112 -19.055 1.00 49.31 338 LYS A CA 1
ATOM 2746 C C . LYS A 1 338 ? 20.571 11.911 -19.979 1.00 49.31 338 LYS A C 1
ATOM 2748 O O . LYS A 1 338 ? 21.268 10.918 -19.824 1.00 49.31 338 LYS A O 1
ATOM 2753 N N . ASN A 1 339 ? 19.671 12.037 -20.960 1.00 47.59 339 ASN A N 1
ATOM 2754 C CA . ASN A 1 339 ? 19.356 10.970 -21.931 1.00 47.59 339 ASN A CA 1
ATOM 2755 C C . ASN A 1 339 ? 20.191 11.020 -23.230 1.00 47.59 339 ASN A C 1
ATOM 2757 O O . ASN A 1 339 ? 20.416 9.998 -23.863 1.00 47.59 339 ASN A O 1
ATOM 2761 N N . LEU A 1 340 ? 20.708 12.186 -23.623 1.00 40.31 340 LEU A N 1
ATOM 2762 C CA . LEU A 1 340 ? 21.586 12.355 -24.788 1.00 40.31 340 LEU A CA 1
ATOM 2763 C C . LEU A 1 340 ? 23.066 12.152 -24.440 1.00 40.31 340 LEU A C 1
ATOM 2765 O O . LEU A 1 340 ? 23.843 11.791 -25.319 1.00 40.31 340 LEU A O 1
ATOM 2769 N N . SER A 1 341 ? 23.486 12.322 -23.175 1.00 39.50 341 SER A N 1
ATOM 2770 C CA . SER A 1 341 ? 24.863 11.970 -22.772 1.00 39.50 341 SER A CA 1
ATOM 2771 C C . SER A 1 341 ? 25.128 10.464 -22.854 1.00 39.50 341 SER A C 1
ATOM 2773 O O . SER A 1 341 ? 26.283 10.083 -22.995 1.00 39.50 341 SER A O 1
ATOM 2775 N N . SER A 1 342 ? 24.093 9.614 -22.825 1.00 43.62 342 SER A N 1
ATOM 2776 C CA . SER A 1 342 ? 24.216 8.177 -23.121 1.00 43.62 342 SER A CA 1
ATOM 2777 C C . SER A 1 342 ? 24.247 7.848 -24.620 1.00 43.62 342 SER A C 1
ATOM 2779 O O . SER A 1 342 ? 24.515 6.704 -24.969 1.00 43.62 342 SER A O 1
ATOM 2781 N N . LEU A 1 343 ? 23.993 8.827 -25.498 1.00 42.69 343 LEU A N 1
ATOM 2782 C CA . LEU A 1 343 ? 24.023 8.680 -26.962 1.00 42.69 343 LEU A CA 1
ATOM 2783 C C . LEU A 1 343 ? 25.239 9.357 -27.620 1.00 42.69 343 LEU A C 1
ATOM 2785 O O . LEU A 1 343 ? 25.602 8.981 -28.725 1.00 42.69 343 LEU A O 1
ATOM 2789 N N . PHE A 1 344 ? 25.891 10.319 -26.954 1.00 35.34 344 PHE A N 1
ATOM 2790 C CA . PHE A 1 344 ? 27.085 11.017 -27.473 1.00 35.34 344 PHE A CA 1
ATOM 2791 C C . PHE A 1 344 ? 28.387 10.735 -26.700 1.00 35.34 344 PHE A C 1
ATOM 2793 O O . PHE A 1 344 ? 29.430 11.304 -27.022 1.00 35.34 344 PHE A O 1
ATOM 2800 N N . ILE A 1 345 ? 28.350 9.848 -25.702 1.00 38.12 345 ILE A N 1
ATOM 2801 C CA . ILE A 1 345 ? 29.541 9.175 -25.166 1.00 38.12 345 ILE A CA 1
ATOM 2802 C C . ILE A 1 345 ? 29.358 7.676 -25.424 1.00 38.12 345 ILE A C 1
ATOM 2804 O O . ILE A 1 345 ? 28.972 6.935 -24.526 1.00 38.12 345 ILE A O 1
ATOM 2808 N N . ASN A 1 346 ? 29.561 7.260 -26.672 1.00 34.72 346 ASN A N 1
ATOM 2809 C CA . ASN A 1 346 ? 29.958 5.905 -27.059 1.00 34.72 346 ASN A CA 1
ATOM 2810 C C . ASN A 1 346 ? 30.598 5.941 -28.443 1.00 34.72 346 ASN A C 1
ATOM 2812 O O . ASN A 1 346 ? 30.017 6.607 -29.328 1.00 34.72 346 ASN A O 1
#